Protein AF-A0A2L2WIU6-F1 (afdb_monomer)

Secondary structure (DSSP, 8-state):
-------S---SPP-----TT---EEEEEE-S-SS----HHHHHHHHT-SEEEE-HHHHHHHGGGS-TT-EEEE--SSHHHHHHHHTT--S-EEEEEES-TTSSSHHHHHHHHSTTS-EEEE----HHHHHHHHHT---TT-EEEE-TTS-THHHHHHHHTT-S-EEEE--SSS-HHHHHHHHHHTT--S-------STT--

Nearest PDB structures (foldseek):
  2bb3-assembly1_A-2  TM=7.091E-01  e=1.248E-06  Archaeoglobus fulgidus DSM 4304
  2bb3-assembly2_B-3  TM=6.802E-01  e=7.642E-07  Archaeoglobus fulgidus DSM 4304
  1v9a-assembly1_B  TM=6.528E-01  e=1.953E-03  Thermus thermophilus HB8
  5hw4-assembly1_B  TM=6.494E-01  e=6.260E-03  Escherichia coli K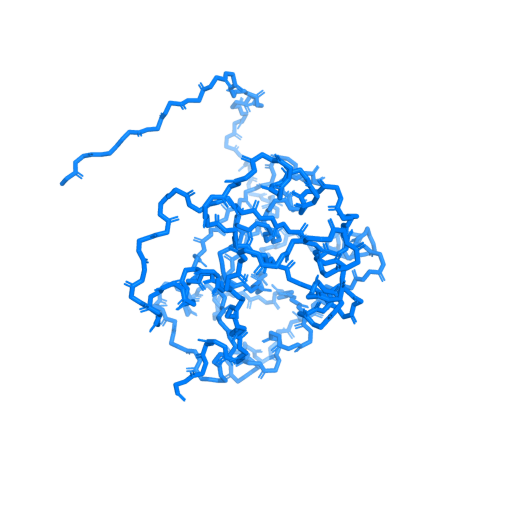-12
  1vhv-assembly1_A  TM=6.406E-01  e=2.822E-03  Archaeoglobus fulgidus

Mean predicted aligned error: 5.41 Å

Solvent-accessible surface area (backbone atoms only — not comparable to full-atom values): 12340 Å² total; per-residue (Å²): 137,90,84,87,86,88,79,83,87,84,78,78,77,92,72,73,90,76,66,94,69,74,42,33,40,40,37,37,26,35,60,71,30,70,78,70,87,70,59,70,70,57,51,48,56,45,63,75,41,45,38,34,31,24,39,72,72,48,46,70,45,45,53,93,64,53,44,95,80,51,43,80,44,67,60,51,87,64,58,65,61,46,53,59,57,51,69,79,51,55,60,52,36,40,32,45,34,65,11,22,28,76,67,92,24,60,52,55,53,46,46,72,76,44,71,83,53,53,72,47,81,42,70,27,74,30,70,63,58,47,46,29,60,77,67,72,48,91,58,92,83,44,46,75,30,67,36,59,97,45,69,64,64,57,54,54,48,42,59,75,68,61,55,91,42,72,42,74,43,58,40,98,76,53,28,72,68,51,49,53,49,52,33,52,78,72,68,54,76,89,67,90,88,83,88,80,73,70,75,45,48,134

pLDDT: mean 91.72, std 12.39, range [40.16, 98.62]

Radius of gyration: 19.17 Å; Cα contacts (8 Å, |Δi|>4): 268; chains: 1; bounding box: 44×38×50 Å

Structure (mmCIF, N/CA/C/O backbone):
data_AF-A0A2L2WIU6-F1
#
_entry.id   AF-A0A2L2WIU6-F1
#
loop_
_atom_site.group_PDB
_atom_site.id
_atom_site.type_symbol
_atom_site.label_atom_id
_atom_site.label_alt_id
_atom_site.label_comp_id
_atom_site.label_asym_id
_atom_site.label_entity_id
_atom_site.label_seq_id
_atom_site.pdbx_PDB_ins_code
_atom_site.Cartn_x
_atom_site.Cartn_y
_atom_site.Cartn_z
_atom_site.occupancy
_atom_site.B_iso_or_equiv
_atom_site.auth_seq_id
_atom_site.auth_comp_id
_atom_site.auth_asym_id
_atom_site.auth_atom_id
_atom_site.pdbx_PDB_model_num
ATOM 1 N N . MET A 1 1 ? 12.272 21.659 10.439 1.00 71.31 1 MET A N 1
ATOM 2 C CA . MET A 1 1 ? 12.209 21.732 8.965 1.00 71.31 1 MET A CA 1
ATOM 3 C C . MET A 1 1 ? 10.752 21.937 8.613 1.00 71.31 1 MET A C 1
ATOM 5 O O . MET A 1 1 ? 9.940 21.118 9.023 1.00 71.31 1 MET A O 1
ATOM 9 N N . GLU A 1 2 ? 10.416 23.053 7.980 1.00 88.00 2 GLU A N 1
ATOM 10 C CA . GLU A 1 2 ? 9.043 23.359 7.567 1.00 88.00 2 GLU A CA 1
ATOM 11 C C . GLU A 1 2 ? 8.807 22.796 6.165 1.00 88.00 2 GLU A C 1
ATOM 13 O O . GLU A 1 2 ? 9.709 22.817 5.331 1.00 88.00 2 GLU A O 1
ATOM 18 N N . GLN A 1 3 ? 7.621 22.244 5.930 1.00 89.88 3 GLN A N 1
ATOM 19 C CA . GLN A 1 3 ? 7.214 21.659 4.654 1.00 89.88 3 GLN A CA 1
ATOM 20 C C . GLN A 1 3 ? 5.803 22.149 4.331 1.00 89.88 3 GLN A C 1
ATOM 22 O O . GLN A 1 3 ? 4.992 22.336 5.239 1.00 89.88 3 GLN A O 1
ATOM 27 N N . SER A 1 4 ? 5.499 22.358 3.053 1.00 90.81 4 SER A N 1
ATOM 28 C CA . SER A 1 4 ? 4.188 22.820 2.593 1.00 90.81 4 SER A CA 1
ATOM 29 C C . SER A 1 4 ? 3.682 21.967 1.430 1.00 90.81 4 SER A C 1
ATOM 31 O O . SER A 1 4 ? 4.455 21.369 0.686 1.00 90.81 4 SER A O 1
ATOM 33 N N . MET A 1 5 ? 2.359 21.886 1.288 1.00 90.31 5 MET A N 1
ATOM 34 C CA . MET A 1 5 ? 1.685 21.200 0.187 1.00 90.31 5 MET A CA 1
ATOM 35 C C . MET A 1 5 ? 0.720 22.182 -0.476 1.00 90.31 5 MET A C 1
ATOM 37 O O . MET A 1 5 ? -0.071 22.827 0.209 1.00 90.31 5 MET A O 1
ATOM 41 N N . ILE A 1 6 ? 0.779 22.291 -1.804 1.00 90.94 6 ILE A N 1
ATOM 42 C CA . ILE A 1 6 ? -0.130 23.116 -2.608 1.00 90.94 6 ILE A CA 1
ATOM 43 C C . ILE A 1 6 ? -0.947 22.168 -3.486 1.00 90.94 6 ILE A C 1
ATOM 45 O O . ILE A 1 6 ? -0.388 21.305 -4.157 1.00 90.94 6 ILE A O 1
ATOM 49 N N . SER A 1 7 ? -2.270 22.320 -3.477 1.00 81.69 7 SER A N 1
ATOM 50 C CA . SER A 1 7 ? -3.186 21.536 -4.314 1.00 81.69 7 SER A CA 1
ATOM 51 C C . SER A 1 7 ? -4.074 22.471 -5.135 1.00 81.69 7 SER A C 1
ATOM 53 O O . SER A 1 7 ? -4.536 23.485 -4.611 1.00 81.69 7 SER A O 1
ATOM 55 N N . GLY A 1 8 ? -4.294 22.152 -6.414 1.00 73.62 8 GLY A N 1
ATOM 56 C CA . GLY A 1 8 ? -5.308 22.804 -7.248 1.00 73.62 8 GLY A CA 1
ATOM 57 C C . GLY A 1 8 ? -6.677 22.173 -6.983 1.00 73.62 8 GLY A C 1
ATOM 58 O O . GLY A 1 8 ? -6.778 20.954 -7.047 1.00 73.62 8 GLY A O 1
ATOM 59 N N . GLU A 1 9 ? -7.666 23.000 -6.621 1.00 61.66 9 GLU A N 1
ATOM 60 C CA . GLU A 1 9 ? -9.037 22.660 -6.181 1.00 61.66 9 GLU A CA 1
ATOM 61 C C . GLU A 1 9 ? -9.205 21.387 -5.318 1.00 61.66 9 GLU A C 1
ATOM 63 O O . GLU A 1 9 ? -9.334 20.266 -5.801 1.00 61.66 9 GLU A O 1
ATOM 68 N N . MET A 1 10 ? -9.365 21.582 -4.004 1.00 55.19 10 MET A N 1
ATOM 69 C CA . MET A 1 10 ? -9.970 20.598 -3.098 1.00 55.19 10 MET A CA 1
ATOM 70 C C . MET A 1 10 ? -11.182 21.223 -2.413 1.00 55.19 10 MET A C 1
ATOM 72 O O . MET A 1 10 ? -10.979 22.071 -1.548 1.00 55.19 10 MET A O 1
ATOM 76 N N . ARG A 1 11 ? -12.409 20.765 -2.706 1.00 49.19 11 ARG A N 1
ATOM 77 C CA . ARG A 1 11 ? -13.485 20.673 -1.697 1.00 49.19 11 ARG A CA 1
ATOM 78 C C . ARG A 1 11 ? -14.444 19.519 -2.015 1.00 49.19 11 ARG A C 1
ATOM 80 O O . ARG A 1 11 ? -15.180 19.590 -2.991 1.00 49.19 11 ARG A O 1
ATOM 87 N N . PRO A 1 12 ? -14.616 18.574 -1.084 1.00 45.06 12 PRO A N 1
ATOM 88 C CA . PRO A 1 12 ? -15.894 18.426 -0.431 1.00 45.06 12 PRO A CA 1
ATOM 89 C C . PRO A 1 12 ? -15.927 19.398 0.745 1.00 45.06 12 PRO A C 1
ATOM 91 O O . PRO A 1 12 ? -14.901 19.699 1.358 1.00 45.06 12 PRO A O 1
ATOM 94 N N . ALA A 1 13 ? -17.110 19.943 0.995 1.00 46.62 13 ALA A N 1
ATOM 95 C CA . ALA A 1 13 ? -17.354 20.911 2.044 1.00 46.62 13 ALA A CA 1
ATOM 96 C C . ALA A 1 13 ? -16.856 20.411 3.406 1.00 46.62 13 ALA A C 1
ATOM 98 O O . ALA A 1 13 ? -17.019 19.244 3.759 1.00 46.62 13 ALA A O 1
ATOM 99 N N . VAL A 1 14 ? -16.337 21.341 4.207 1.00 54.44 14 VAL A N 1
ATOM 100 C CA . VAL A 1 14 ? -16.465 21.213 5.657 1.00 54.44 14 VAL A CA 1
ATOM 101 C C . VAL A 1 14 ? -17.956 21.023 5.943 1.00 54.44 14 VAL A C 1
ATOM 103 O O . VAL A 1 14 ? -18.786 21.813 5.492 1.00 54.44 14 VAL A O 1
ATOM 106 N N . SER A 1 15 ? -18.308 19.972 6.666 1.00 51.50 15 SER A N 1
ATOM 107 C CA . SER A 1 15 ? -19.605 19.859 7.326 1.00 51.50 15 SER A CA 1
ATOM 108 C C . SER A 1 15 ? -19.388 19.335 8.741 1.00 51.50 15 SER A C 1
ATOM 110 O O . SER A 1 15 ? -18.326 18.775 9.022 1.00 51.50 15 SER A O 1
ATOM 112 N N . PRO A 1 16 ? -20.294 19.712 9.654 1.00 45.72 16 PRO A N 1
ATOM 113 C CA . PRO A 1 16 ? -19.975 20.030 11.036 1.00 45.72 16 PRO A CA 1
ATOM 114 C C . PRO A 1 16 ? -19.583 18.780 11.815 1.00 45.72 16 PRO A C 1
ATOM 116 O O . PRO A 1 16 ? -19.819 17.666 11.358 1.00 45.72 16 PRO A O 1
ATOM 119 N N . MET A 1 17 ? -18.994 18.986 12.997 1.00 51.44 17 MET A N 1
ATOM 120 C CA . MET A 1 17 ? -18.795 17.945 14.007 1.00 51.44 17 MET A CA 1
ATOM 121 C C . MET A 1 17 ? -19.996 16.992 14.019 1.00 51.44 17 MET A C 1
ATOM 123 O O . MET A 1 17 ? -21.088 17.373 14.444 1.00 51.44 17 MET A O 1
ATOM 127 N N . GLY A 1 18 ? -19.782 15.779 13.505 1.00 40.16 18 GLY A N 1
ATOM 128 C CA . GLY A 1 18 ? -20.752 14.702 13.573 1.00 40.16 18 GLY A CA 1
ATOM 129 C C . GLY A 1 18 ? -21.010 14.384 15.037 1.00 40.16 18 GLY A C 1
ATOM 130 O O . GLY A 1 18 ? -20.083 14.144 15.813 1.00 40.16 18 GLY A O 1
ATOM 131 N N . SER A 1 19 ? -22.282 14.443 15.411 1.00 40.28 19 SER A N 1
ATOM 132 C CA . SER A 1 19 ? -22.812 13.876 16.643 1.00 40.28 19 SER A CA 1
ATOM 133 C C . SER A 1 19 ? -22.341 12.432 16.826 1.00 40.28 19 SER A C 1
ATOM 135 O O . SER A 1 19 ? -22.141 11.716 15.848 1.00 40.28 19 SER A O 1
ATOM 137 N N . ALA A 1 20 ? -22.213 11.997 18.080 1.00 44.25 20 ALA A N 1
ATOM 138 C CA . ALA A 1 20 ? -21.882 10.624 18.448 1.00 44.25 20 ALA A CA 1
ATOM 139 C C . ALA A 1 20 ? -22.672 9.592 17.608 1.00 44.25 20 ALA A C 1
ATOM 141 O O . ALA A 1 20 ? -23.894 9.514 17.729 1.00 44.25 20 ALA A O 1
ATOM 142 N N . GLY A 1 21 ? -21.973 8.824 16.757 1.00 53.88 21 GLY A N 1
ATOM 143 C CA . GLY A 1 21 ? -22.563 7.716 15.992 1.00 53.88 21 GLY A CA 1
ATOM 144 C C . GLY A 1 21 ? -21.959 7.380 14.618 1.00 53.88 21 GLY A C 1
ATOM 145 O O . GLY A 1 21 ? -22.342 6.351 14.060 1.00 53.88 21 GLY A O 1
ATOM 146 N N . ASP A 1 22 ? -21.041 8.179 14.063 1.00 67.44 22 ASP A N 1
ATOM 147 C CA . ASP A 1 22 ? -20.508 7.927 12.713 1.00 67.44 22 ASP A CA 1
ATOM 148 C C . ASP A 1 22 ? -19.270 7.012 12.710 1.00 67.44 22 ASP A C 1
ATOM 150 O O . ASP A 1 22 ? -18.251 7.298 13.339 1.00 67.44 22 ASP A O 1
ATOM 154 N N . ARG A 1 23 ? -19.375 5.902 11.964 1.00 86.31 23 ARG A N 1
ATOM 155 C CA . ARG A 1 23 ? -18.318 4.911 11.688 1.00 86.31 23 ARG A CA 1
ATOM 156 C C . ARG A 1 23 ? -17.002 5.599 11.301 1.00 86.31 23 ARG A C 1
ATOM 158 O O . ARG A 1 23 ? -16.982 6.397 10.371 1.00 86.31 23 ARG A O 1
ATOM 165 N N . GLU A 1 24 ? -15.897 5.227 11.943 1.00 94.88 24 GLU A N 1
ATOM 166 C CA . GLU A 1 24 ? -14.531 5.673 11.612 1.00 94.88 24 GLU A CA 1
ATOM 167 C C . GLU A 1 24 ? -13.717 4.502 11.039 1.00 94.88 24 GLU A C 1
ATOM 169 O O . GLU A 1 24 ? -13.871 3.361 11.478 1.00 94.88 24 GLU A O 1
ATOM 174 N N . PHE A 1 25 ? -12.813 4.775 10.095 1.00 97.94 25 PHE A N 1
ATOM 175 C CA . PHE A 1 25 ? -11.805 3.809 9.650 1.00 97.94 25 PHE A CA 1
ATOM 176 C C . PHE A 1 25 ? -10.424 4.172 10.195 1.00 97.94 25 PHE A C 1
ATOM 178 O O . PHE A 1 25 ? -9.920 5.268 9.956 1.00 97.94 25 PHE A O 1
ATOM 185 N N . VAL A 1 26 ? -9.764 3.223 10.852 1.00 98.31 26 VAL A N 1
ATOM 186 C CA . VAL A 1 26 ? -8.343 3.323 11.203 1.00 98.31 26 VAL A CA 1
ATOM 187 C C . VAL A 1 26 ? -7.573 2.377 10.297 1.00 98.31 26 VAL A C 1
ATOM 189 O O . VAL A 1 26 ? -7.746 1.170 10.394 1.00 98.31 26 VAL A O 1
ATOM 192 N N . ILE A 1 27 ? -6.745 2.891 9.390 1.00 98.56 27 ILE A N 1
ATOM 193 C CA . ILE A 1 27 ? -6.059 2.068 8.387 1.00 98.56 27 ILE A CA 1
ATOM 194 C C . ILE A 1 27 ? -4.567 2.004 8.708 1.00 98.56 27 ILE A C 1
ATOM 196 O O . ILE A 1 27 ? -3.849 3.002 8.613 1.00 98.56 27 ILE A O 1
ATOM 200 N N . ILE A 1 28 ? -4.117 0.810 9.082 1.00 98.62 28 ILE A N 1
ATOM 201 C CA . ILE A 1 28 ? -2.758 0.501 9.510 1.00 98.62 28 ILE A CA 1
ATOM 202 C C . ILE A 1 28 ? -2.029 -0.209 8.371 1.00 98.62 28 ILE A C 1
ATOM 204 O O . ILE A 1 28 ? -2.423 -1.279 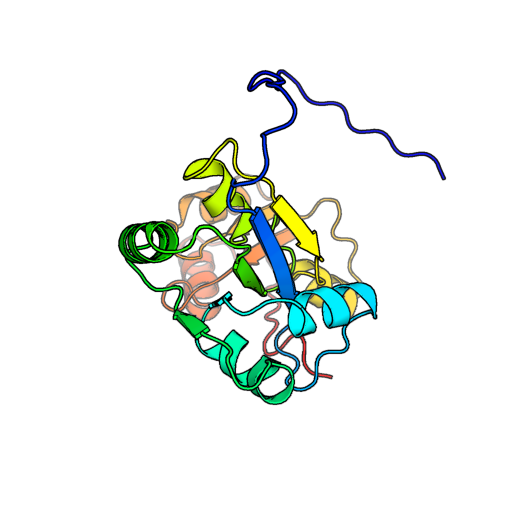7.907 1.00 98.62 28 ILE A O 1
ATOM 208 N N . GLY A 1 29 ? -0.949 0.408 7.920 1.00 97.69 29 GLY A N 1
ATOM 209 C CA . GLY A 1 29 ? 0.025 -0.156 7.011 1.00 97.69 29 GLY A CA 1
ATOM 210 C C . GLY A 1 29 ? 0.908 -1.194 7.698 1.00 97.69 29 GLY A C 1
ATOM 211 O O . GLY A 1 29 ? 1.343 -1.001 8.831 1.00 97.69 29 GLY A O 1
ATOM 212 N N . LEU A 1 30 ? 1.220 -2.279 6.995 1.00 94.88 30 LEU A N 1
ATOM 213 C CA . LEU A 1 30 ? 2.214 -3.272 7.403 1.00 94.88 30 LEU A CA 1
ATOM 214 C C . LEU A 1 30 ? 3.043 -3.758 6.213 1.00 94.88 30 LEU A C 1
ATOM 216 O O . LEU A 1 30 ? 2.607 -3.724 5.060 1.00 94.88 30 LEU A O 1
ATOM 220 N N . THR A 1 31 ? 4.241 -4.256 6.498 1.00 91.38 31 THR A N 1
ATOM 221 C CA . THR A 1 31 ? 5.063 -4.975 5.519 1.00 91.38 31 THR A CA 1
ATOM 222 C C . THR A 1 31 ? 4.697 -6.469 5.509 1.00 91.38 31 THR A C 1
ATOM 224 O O . THR A 1 31 ? 3.666 -6.875 6.040 1.00 91.38 31 THR A O 1
ATOM 227 N N . ASP A 1 32 ? 5.485 -7.325 4.862 1.00 87.44 32 ASP A N 1
ATOM 228 C CA . ASP A 1 32 ? 5.336 -8.786 4.964 1.00 87.44 32 ASP A CA 1
ATOM 229 C C . ASP A 1 32 ? 6.166 -9.425 6.086 1.00 87.44 32 ASP A C 1
ATOM 231 O O . ASP A 1 32 ? 6.279 -10.650 6.138 1.00 87.44 32 ASP A O 1
ATOM 235 N N . ASN A 1 33 ? 6.664 -8.603 7.016 1.00 89.94 33 ASN A N 1
ATOM 236 C CA . ASN A 1 33 ? 7.263 -9.066 8.258 1.00 89.94 33 ASN A CA 1
ATOM 237 C C . ASN A 1 33 ? 6.227 -9.839 9.091 1.00 89.94 33 ASN A C 1
ATOM 239 O O . ASN A 1 33 ? 5.161 -9.308 9.404 1.00 89.94 33 ASN A O 1
ATOM 243 N N . ARG A 1 34 ? 6.556 -11.075 9.482 1.00 88.62 34 ARG A N 1
ATOM 244 C CA . ARG A 1 34 ? 5.698 -11.917 10.336 1.00 88.62 34 ARG A CA 1
ATOM 245 C C . ARG A 1 34 ? 5.627 -11.460 11.794 1.00 88.62 34 ARG A C 1
ATOM 247 O O . ARG A 1 34 ? 4.695 -11.840 12.490 1.00 88.62 34 ARG A O 1
ATOM 254 N N . SER A 1 35 ? 6.576 -10.638 12.228 1.00 88.75 35 SER A N 1
ATOM 255 C CA . SER A 1 35 ? 6.639 -10.061 13.572 1.00 88.75 35 SER A CA 1
ATOM 256 C C . SER A 1 35 ? 6.788 -8.541 13.464 1.00 88.75 35 SER A C 1
ATOM 258 O O . SER A 1 35 ? 7.865 -8.005 13.742 1.00 88.75 35 SER A O 1
ATOM 260 N N . PRO A 1 36 ? 5.750 -7.827 12.991 1.00 90.62 36 PRO A N 1
ATOM 261 C CA . PRO A 1 36 ? 5.828 -6.387 12.822 1.00 90.62 36 PRO A CA 1
ATOM 262 C C . PRO A 1 36 ? 5.971 -5.704 14.182 1.00 90.62 36 PRO A C 1
ATOM 264 O O . PRO A 1 36 ? 5.316 -6.071 15.159 1.00 90.62 36 PRO A O 1
ATOM 267 N N . TRP A 1 37 ? 6.808 -4.673 14.232 1.00 91.50 37 TRP A N 1
ATOM 268 C CA . TRP A 1 37 ? 6.789 -3.732 15.341 1.00 91.50 37 TRP A CA 1
ATOM 269 C C . TRP A 1 37 ? 5.768 -2.637 15.042 1.00 91.50 37 TRP A C 1
ATOM 271 O O . TRP A 1 37 ? 5.793 -2.041 13.964 1.00 91.50 37 TRP A O 1
ATOM 281 N N . PHE A 1 38 ? 4.894 -2.365 16.007 1.00 94.88 38 PHE A N 1
ATOM 282 C CA . PHE A 1 38 ? 3.944 -1.263 15.948 1.00 94.88 38 PHE A CA 1
ATOM 283 C C . PHE A 1 38 ? 4.242 -0.262 17.065 1.00 94.88 38 PHE A C 1
ATOM 285 O O . PHE A 1 38 ? 4.528 -0.680 18.193 1.00 94.88 38 PHE A O 1
ATOM 292 N N . PRO A 1 39 ? 4.151 1.049 16.788 1.00 95.62 39 PRO A N 1
ATOM 293 C CA . PRO A 1 39 ? 4.302 2.055 17.824 1.00 95.62 39 PRO A CA 1
ATOM 294 C C . PRO A 1 39 ? 3.118 2.000 18.814 1.00 95.62 39 PRO A C 1
ATOM 296 O O . PRO A 1 39 ? 2.044 1.490 18.465 1.00 95.62 39 PRO A O 1
ATOM 299 N N . PRO A 1 40 ? 3.285 2.491 20.058 1.00 96.94 40 PRO A N 1
ATOM 300 C CA . PRO A 1 40 ? 2.294 2.330 21.126 1.00 96.94 40 PRO A CA 1
ATOM 301 C C . PRO A 1 40 ? 0.883 2.808 20.768 1.00 96.94 40 PRO A C 1
ATOM 303 O O . PRO A 1 40 ? -0.097 2.174 21.156 1.00 96.94 40 PRO A O 1
ATOM 306 N N . GLU A 1 41 ? 0.764 3.887 19.998 1.00 96.88 41 GLU A N 1
ATOM 307 C CA . GLU A 1 41 ? -0.511 4.415 19.525 1.00 96.88 41 GLU A CA 1
ATOM 308 C C . GLU A 1 41 ? -1.239 3.430 18.604 1.00 96.88 41 GLU A C 1
ATOM 310 O O . GLU A 1 41 ? -2.434 3.225 18.774 1.00 96.88 41 GLU A O 1
ATOM 315 N N . VAL A 1 42 ? -0.529 2.733 17.712 1.00 97.50 42 VAL A N 1
ATOM 316 C CA . VAL A 1 42 ? -1.118 1.698 16.847 1.00 97.50 42 VAL A CA 1
ATOM 317 C C . VAL A 1 42 ? -1.547 0.490 17.673 1.00 97.50 42 VAL A C 1
ATOM 319 O O . VAL A 1 42 ? -2.634 -0.044 17.475 1.00 97.50 42 VAL A O 1
ATOM 322 N N . VAL A 1 43 ? -0.730 0.081 18.647 1.00 97.38 43 VAL A N 1
ATOM 323 C CA . VAL A 1 43 ? -1.091 -1.006 19.571 1.00 97.38 43 VAL A CA 1
ATOM 324 C C . VAL A 1 43 ? -2.352 -0.651 20.368 1.00 97.38 43 VAL A C 1
ATOM 326 O O . VAL A 1 43 ? -3.192 -1.519 20.595 1.00 97.38 43 VAL A O 1
ATOM 329 N N . SER A 1 44 ? -2.511 0.613 20.768 1.00 96.81 44 SER A N 1
ATOM 330 C CA . SER A 1 44 ? -3.717 1.109 21.439 1.00 96.81 44 SER A CA 1
ATOM 331 C C . SER A 1 44 ? -4.951 1.021 20.537 1.00 96.81 44 SER A C 1
ATOM 333 O O . SER A 1 44 ? -5.994 0.533 20.975 1.00 96.81 44 SER A O 1
ATOM 335 N N . GLU A 1 45 ? -4.835 1.419 19.265 1.00 96.88 45 GLU A N 1
ATOM 336 C CA . GLU A 1 45 ? -5.922 1.287 18.282 1.00 96.88 45 GLU A CA 1
ATOM 337 C C . GLU A 1 45 ? -6.345 -0.176 18.096 1.00 96.88 45 GLU A C 1
ATOM 339 O O . GLU A 1 45 ? -7.538 -0.475 18.085 1.00 96.88 45 GLU A O 1
ATOM 344 N N . ILE A 1 46 ? -5.381 -1.101 18.023 1.00 97.44 46 ILE A N 1
ATOM 345 C CA . ILE A 1 46 ? -5.657 -2.540 17.906 1.00 97.44 46 ILE A CA 1
ATOM 346 C C . ILE A 1 46 ? -6.362 -3.060 19.163 1.00 97.44 46 ILE A C 1
ATOM 348 O O . ILE A 1 46 ? -7.384 -3.724 19.062 1.00 97.44 46 ILE A O 1
ATOM 352 N N . LYS A 1 47 ? -5.861 -2.743 20.361 1.00 96.56 47 LYS A N 1
ATOM 353 C CA . LYS A 1 47 ? -6.417 -3.272 21.619 1.00 96.56 47 LYS A CA 1
ATOM 354 C C . LYS A 1 47 ? -7.787 -2.706 21.992 1.00 96.56 47 LYS A C 1
ATOM 356 O O . LYS A 1 47 ? -8.510 -3.349 22.743 1.00 96.56 47 LYS A O 1
ATOM 361 N N . SER A 1 48 ? -8.115 -1.502 21.528 1.00 95.31 48 SER A N 1
ATOM 362 C CA . SER A 1 48 ? -9.381 -0.816 21.832 1.00 95.31 48 SER A CA 1
ATOM 363 C C . SER A 1 48 ? -10.475 -1.042 20.786 1.00 95.31 48 SER A C 1
ATOM 365 O O . SER A 1 48 ? -11.577 -0.516 20.939 1.00 95.31 48 SER A O 1
ATOM 367 N N . SER A 1 49 ? -10.185 -1.809 19.734 1.00 96.88 49 SER A N 1
ATOM 368 C CA . SER A 1 49 ? -11.116 -2.073 18.639 1.00 96.88 49 SER A CA 1
ATOM 369 C C . SER A 1 49 ? -11.573 -3.524 18.636 1.00 96.88 49 SER A C 1
ATOM 371 O O . SER A 1 49 ? -10.839 -4.423 19.031 1.00 96.88 49 SER A O 1
ATOM 373 N N . ARG A 1 50 ? -12.789 -3.745 18.142 1.00 97.31 50 ARG A N 1
ATOM 374 C CA . ARG A 1 50 ? -13.407 -5.071 18.044 1.00 97.31 50 ARG A CA 1
ATOM 375 C C . ARG A 1 50 ? -13.547 -5.543 16.600 1.00 97.31 50 ARG A C 1
ATOM 377 O O . ARG A 1 50 ? -13.473 -6.735 16.338 1.00 97.31 50 ARG A O 1
ATOM 384 N N . VAL A 1 51 ? -13.722 -4.617 15.656 1.00 98.25 51 VAL A N 1
ATOM 385 C CA . VAL A 1 51 ? -13.957 -4.926 14.240 1.00 98.25 51 VAL A CA 1
ATOM 386 C C . VAL A 1 51 ? -12.704 -4.627 13.432 1.00 98.25 51 VAL A C 1
ATOM 388 O O . VAL A 1 51 ? -12.239 -3.486 13.363 1.00 98.25 51 VAL A O 1
ATOM 391 N N . PHE A 1 52 ? -12.182 -5.660 12.784 1.00 98.56 52 PHE A N 1
ATOM 392 C CA . PHE A 1 52 ? -10.972 -5.614 11.985 1.00 98.56 52 PHE A CA 1
ATOM 393 C C . PHE A 1 52 ? -11.256 -6.007 10.543 1.00 98.56 52 PHE A C 1
ATOM 395 O O . PHE A 1 52 ? -12.212 -6.716 10.236 1.00 98.56 52 PHE A O 1
ATOM 402 N N . SER A 1 53 ? -10.401 -5.565 9.631 1.00 98.56 53 SER A N 1
ATOM 403 C CA . SER A 1 53 ? -10.467 -5.983 8.241 1.00 98.56 53 SER A CA 1
ATOM 404 C C . SER A 1 53 ? -9.094 -6.025 7.595 1.00 98.56 53 SER A C 1
ATOM 406 O O . SER A 1 53 ? -8.180 -5.293 7.963 1.00 98.56 53 SER A O 1
ATOM 408 N N . GLY A 1 54 ? -8.935 -6.875 6.593 1.00 98.06 54 GLY A N 1
ATOM 409 C CA . GLY A 1 54 ? -7.701 -7.001 5.838 1.00 98.06 54 GLY A CA 1
ATOM 410 C C . GLY A 1 54 ? -7.754 -8.207 4.912 1.00 98.06 54 GLY A C 1
ATOM 411 O O . GLY A 1 54 ? -8.728 -8.954 4.885 1.00 98.06 54 GLY A O 1
ATOM 412 N N . GLY A 1 55 ? -6.691 -8.420 4.141 1.00 95.75 55 GLY A N 1
ATOM 413 C CA . GLY A 1 55 ? -6.520 -9.690 3.439 1.00 95.75 55 GLY A CA 1
ATOM 414 C C . GLY A 1 55 ? -6.084 -10.798 4.402 1.00 95.75 55 GLY A C 1
ATOM 415 O O . GLY A 1 55 ? -5.491 -10.516 5.443 1.00 95.75 55 GLY A O 1
ATOM 416 N N . ARG A 1 56 ? -6.273 -12.062 4.005 1.00 93.88 56 ARG A N 1
ATOM 417 C CA . ARG A 1 56 ? -5.864 -13.252 4.780 1.00 93.88 56 ARG A CA 1
ATOM 418 C C . ARG A 1 56 ? -4.436 -13.169 5.334 1.00 93.88 56 ARG A C 1
ATOM 420 O O . ARG A 1 56 ? -4.220 -13.405 6.514 1.00 93.88 56 ARG A O 1
ATOM 427 N N . ARG A 1 57 ? -3.475 -12.755 4.500 1.00 92.31 57 ARG A N 1
ATOM 428 C CA . ARG A 1 57 ? -2.067 -12.589 4.907 1.00 92.31 57 ARG A CA 1
ATOM 429 C C . ARG A 1 57 ? -1.897 -11.560 6.029 1.00 92.31 57 ARG A C 1
ATOM 431 O O . ARG A 1 57 ? -1.034 -11.724 6.879 1.00 92.31 57 ARG A O 1
ATOM 438 N N . HIS A 1 58 ? -2.684 -10.483 6.022 1.00 96.00 58 HIS A N 1
ATOM 439 C CA . HIS A 1 58 ? -2.627 -9.496 7.098 1.00 96.00 58 HIS A CA 1
ATOM 440 C C . HIS A 1 58 ? -3.149 -10.105 8.395 1.00 96.00 58 HIS A C 1
ATOM 442 O O . HIS A 1 58 ? -2.486 -9.958 9.414 1.00 96.00 58 HIS A O 1
ATOM 448 N N . HIS A 1 59 ? -4.268 -10.838 8.333 1.00 96.62 59 HIS A N 1
ATOM 449 C CA . HIS A 1 59 ? -4.823 -11.537 9.492 1.00 96.62 59 HIS A CA 1
ATOM 450 C C . HIS A 1 59 ? -3.779 -12.457 10.128 1.00 96.62 59 HIS A C 1
ATOM 452 O O . HIS A 1 59 ? -3.519 -12.351 11.318 1.00 96.62 59 HIS A O 1
ATOM 458 N N . GLU A 1 60 ? -3.116 -13.291 9.324 1.00 95.44 60 GLU A N 1
ATOM 459 C CA . GLU A 1 60 ? -2.068 -14.208 9.792 1.00 95.44 60 GLU A CA 1
ATOM 460 C C . GLU A 1 60 ? -0.929 -13.485 10.529 1.00 95.44 60 GLU A C 1
ATOM 462 O O . GLU A 1 60 ? -0.427 -13.995 11.527 1.00 95.44 60 GLU A O 1
ATOM 467 N N . ILE A 1 61 ? -0.539 -12.293 10.067 1.00 95.38 61 ILE A N 1
ATOM 468 C CA . ILE A 1 61 ? 0.533 -11.494 10.679 1.00 95.38 61 ILE A CA 1
ATOM 469 C C . ILE A 1 61 ? 0.106 -10.909 12.030 1.00 95.38 61 ILE A C 1
ATOM 471 O O . ILE A 1 61 ? 0.904 -10.873 12.964 1.00 95.38 61 ILE A O 1
ATOM 475 N N . VAL A 1 62 ? -1.133 -10.425 12.142 1.00 96.62 62 VAL A N 1
ATOM 476 C CA . VAL A 1 62 ? -1.586 -9.689 13.334 1.00 96.62 62 VAL A CA 1
ATOM 477 C C . VAL A 1 62 ? -2.413 -10.525 14.305 1.00 96.62 62 VAL A C 1
ATOM 479 O O . VAL A 1 62 ? -2.730 -10.029 15.380 1.00 96.62 62 VAL A O 1
ATOM 482 N N . ALA A 1 63 ? -2.745 -11.776 13.972 1.00 95.75 63 ALA A N 1
ATOM 483 C CA . ALA A 1 63 ? -3.664 -12.623 14.739 1.00 95.75 63 ALA A CA 1
ATOM 484 C C . ALA A 1 63 ? -3.326 -12.687 16.236 1.00 95.75 63 ALA A C 1
ATOM 486 O O . ALA A 1 63 ? -4.214 -12.576 17.074 1.00 95.75 63 ALA A O 1
ATOM 487 N N . ALA A 1 64 ? -2.040 -12.792 16.583 1.00 94.56 64 ALA A N 1
ATOM 488 C CA . ALA A 1 64 ? -1.586 -12.860 17.974 1.00 94.56 64 ALA A CA 1
ATOM 489 C C . ALA A 1 64 ? -1.737 -11.538 18.760 1.00 94.56 64 ALA A C 1
ATOM 491 O O . ALA A 1 64 ? -1.545 -11.520 19.973 1.00 94.56 64 ALA A O 1
ATOM 492 N N . MET A 1 65 ? -2.034 -10.428 18.078 1.00 95.19 65 MET A N 1
ATOM 493 C CA . MET A 1 65 ? -2.195 -9.093 18.664 1.00 95.19 65 MET A CA 1
ATOM 494 C C . MET A 1 65 ? -3.663 -8.681 18.812 1.00 95.19 65 MET A C 1
ATOM 496 O O . MET A 1 65 ? -3.938 -7.681 19.477 1.00 95.19 65 MET A O 1
ATOM 500 N N . LEU A 1 66 ? -4.586 -9.405 18.172 1.00 97.12 66 LEU A N 1
ATOM 501 C CA . LEU A 1 66 ? -6.008 -9.079 18.183 1.00 97.12 66 LEU A CA 1
ATOM 502 C C . LEU A 1 66 ? -6.641 -9.415 19.549 1.00 97.12 66 LEU A C 1
ATOM 504 O O . LEU A 1 66 ? -6.252 -10.404 20.178 1.00 97.12 66 LEU A O 1
ATOM 508 N N . PRO A 1 67 ? -7.622 -8.621 20.017 1.00 96.94 67 PRO A N 1
ATOM 509 C CA . PRO A 1 67 ? -8.445 -8.974 21.172 1.00 96.94 67 PRO A CA 1
ATOM 510 C C . PRO A 1 67 ? -9.182 -10.308 20.995 1.00 96.94 67 PRO A C 1
ATOM 512 O O . PRO A 1 67 ? -9.419 -10.766 19.880 1.00 96.94 67 PRO A O 1
ATOM 515 N N . GLN A 1 68 ? -9.578 -10.930 22.107 1.00 94.75 68 GLN A N 1
ATOM 516 C CA . GLN A 1 68 ? -10.245 -12.237 22.087 1.00 94.75 68 GLN A CA 1
ATOM 517 C C . GLN A 1 68 ? -11.617 -12.208 21.387 1.00 94.75 68 GLN A C 1
ATOM 519 O O . GLN A 1 68 ? -12.028 -13.210 20.808 1.00 94.75 68 GLN A O 1
ATOM 524 N N . ASP A 1 69 ? -12.319 -11.078 21.441 1.00 95.25 69 ASP A N 1
ATOM 525 C CA . ASP A 1 69 ? -13.628 -10.834 20.826 1.00 95.25 69 ASP A CA 1
ATOM 526 C C . ASP A 1 69 ? -13.532 -10.147 19.450 1.00 95.25 69 ASP A C 1
ATOM 528 O O . ASP A 1 69 ? -14.520 -9.602 18.955 1.00 95.25 69 ASP A O 1
ATOM 532 N N . ALA A 1 70 ? -12.347 -10.171 18.829 1.00 97.69 70 ALA A N 1
ATOM 533 C CA . ALA A 1 70 ? -12.114 -9.577 17.522 1.00 97.69 70 ALA A CA 1
ATOM 534 C C . ALA A 1 70 ? -12.944 -10.252 16.417 1.00 97.69 70 ALA A C 1
ATOM 536 O O . ALA A 1 70 ? -12.884 -11.465 16.208 1.00 97.69 70 ALA A O 1
ATOM 537 N N . GLU A 1 71 ? -13.656 -9.441 15.640 1.00 97.94 71 GLU A N 1
ATOM 538 C CA . GLU A 1 71 ? -14.289 -9.835 14.386 1.00 97.94 71 GLU A CA 1
ATOM 539 C C . GLU A 1 71 ? -13.399 -9.450 13.204 1.00 97.94 71 GLU A C 1
ATOM 541 O O . GLU A 1 71 ? -12.860 -8.344 13.156 1.00 97.94 71 GLU A O 1
ATOM 546 N N . TRP A 1 72 ? -13.268 -10.343 12.221 1.00 98.38 72 TRP A N 1
ATOM 547 C CA . TRP A 1 72 ? -12.456 -10.107 11.029 1.00 98.38 72 TRP A CA 1
ATOM 548 C C . TRP A 1 72 ? -13.302 -10.104 9.758 1.00 98.38 72 TRP A C 1
ATOM 550 O O . TRP A 1 72 ? -14.008 -11.066 9.460 1.00 98.38 72 TRP A O 1
ATOM 560 N N . ILE A 1 73 ? -13.173 -9.040 8.971 1.00 98.12 73 ILE A N 1
ATOM 561 C CA . ILE A 1 73 ? -13.831 -8.878 7.676 1.00 98.12 73 ILE A CA 1
ATOM 562 C C . ILE A 1 73 ? -12.783 -9.043 6.574 1.00 98.12 73 ILE A C 1
ATOM 564 O O . ILE A 1 73 ? -11.898 -8.199 6.408 1.00 98.12 73 ILE A O 1
ATOM 568 N N . ASP A 1 74 ? -12.886 -10.114 5.791 1.00 97.62 74 ASP A N 1
ATOM 569 C CA . ASP A 1 74 ? -11.954 -10.366 4.693 1.00 97.62 74 ASP A CA 1
ATOM 570 C C . ASP A 1 74 ? -12.145 -9.380 3.533 1.00 97.62 74 ASP A C 1
ATOM 572 O O . ASP A 1 74 ? -13.214 -9.282 2.924 1.00 97.62 74 ASP A O 1
ATOM 576 N N . ILE A 1 75 ? -11.061 -8.703 3.152 1.00 95.75 75 ILE A N 1
ATOM 577 C CA . ILE A 1 75 ? -11.027 -7.892 1.933 1.00 95.75 75 ILE A CA 1
ATOM 578 C C . ILE A 1 75 ? -10.862 -8.826 0.736 1.00 95.75 75 ILE A C 1
ATOM 580 O O . ILE A 1 75 ? -9.773 -9.338 0.462 1.00 95.75 75 ILE A O 1
ATOM 584 N N . THR A 1 76 ? -11.955 -9.023 0.007 1.00 91.31 76 THR A N 1
ATOM 585 C CA . THR A 1 76 ? -12.030 -9.881 -1.179 1.00 91.31 76 THR A CA 1
ATOM 586 C C . THR A 1 76 ? -12.586 -9.121 -2.383 1.00 91.31 76 THR A C 1
ATOM 588 O O . THR A 1 76 ? -13.026 -7.974 -2.286 1.00 91.31 76 THR A O 1
ATOM 591 N N . VAL A 1 77 ? -12.512 -9.751 -3.556 1.00 87.00 77 VAL A N 1
ATOM 592 C CA . VAL A 1 77 ? -13.161 -9.272 -4.781 1.00 87.00 77 VAL A CA 1
ATOM 593 C C . VAL A 1 77 ? -14.488 -10.032 -4.929 1.00 87.00 77 VAL A C 1
ATOM 595 O O . VAL A 1 77 ? -14.465 -11.256 -4.800 1.00 87.00 77 VAL A O 1
ATOM 598 N N . PRO A 1 78 ? -15.622 -9.365 -5.224 1.00 91.81 78 PRO A N 1
ATOM 599 C CA . PRO A 1 78 ? -15.773 -7.937 -5.507 1.00 91.81 78 PRO A CA 1
ATOM 600 C C . PRO A 1 78 ? -15.777 -7.069 -4.245 1.00 91.81 78 PRO A C 1
ATOM 602 O O . PRO A 1 78 ? -16.376 -7.412 -3.230 1.00 91.81 78 PRO A O 1
ATOM 605 N N . ILE A 1 79 ? -15.163 -5.888 -4.345 1.00 92.38 79 ILE A N 1
ATOM 606 C CA . ILE A 1 79 ? -14.987 -5.000 -3.191 1.00 92.38 79 ILE A CA 1
ATOM 607 C C . ILE A 1 79 ? -16.311 -4.493 -2.605 1.00 92.38 79 ILE A C 1
ATOM 609 O O . ILE A 1 79 ? -16.395 -4.235 -1.410 1.00 92.38 79 ILE A O 1
ATOM 613 N N . ASP A 1 80 ? -17.362 -4.396 -3.417 1.00 93.88 80 ASP A N 1
ATOM 614 C CA . ASP A 1 80 ? -18.672 -3.905 -2.979 1.00 93.88 80 ASP A CA 1
ATOM 615 C C . ASP A 1 80 ? -19.322 -4.797 -1.925 1.00 93.88 80 ASP A C 1
ATOM 617 O O . ASP A 1 80 ? -19.965 -4.288 -1.011 1.00 93.88 80 ASP A O 1
ATOM 621 N N . ALA A 1 81 ? -19.075 -6.109 -1.983 1.00 94.94 81 ALA A N 1
ATOM 622 C CA . ALA A 1 81 ? -19.546 -7.031 -0.957 1.00 94.94 81 ALA A CA 1
ATOM 623 C C . ALA A 1 81 ? -18.924 -6.709 0.413 1.00 94.94 81 ALA A C 1
ATOM 625 O O . ALA A 1 81 ? -19.619 -6.716 1.425 1.00 94.94 81 ALA A O 1
ATOM 626 N N . VAL A 1 82 ? -17.637 -6.345 0.439 1.00 96.44 82 VAL A N 1
ATOM 627 C CA . VAL A 1 82 ? -16.925 -5.953 1.666 1.00 96.44 82 VAL A CA 1
ATOM 628 C C . VAL A 1 82 ? -17.542 -4.686 2.266 1.00 96.44 82 VAL A C 1
ATOM 630 O O . VAL A 1 82 ? -17.783 -4.621 3.469 1.00 96.44 82 VAL A O 1
ATOM 633 N N . PHE A 1 83 ? -17.856 -3.690 1.430 1.00 95.69 83 PHE A N 1
ATOM 634 C CA . PHE A 1 83 ? -18.502 -2.459 1.894 1.00 95.69 83 PHE A CA 1
ATOM 635 C C . PHE A 1 83 ? -19.933 -2.697 2.389 1.00 95.69 83 PHE A C 1
ATOM 637 O O . PHE A 1 83 ? -20.313 -2.090 3.386 1.00 95.69 83 PHE A O 1
ATOM 644 N N . GLY A 1 84 ? -20.682 -3.620 1.777 1.00 95.38 84 GLY A N 1
ATOM 645 C CA . GLY A 1 84 ? -21.985 -4.053 2.291 1.00 95.38 84 GLY A CA 1
ATOM 646 C C . GLY A 1 84 ? -21.887 -4.699 3.677 1.00 95.38 84 GLY A C 1
ATOM 647 O O . GLY A 1 84 ? -22.721 -4.440 4.536 1.00 95.38 84 GLY A O 1
ATOM 648 N N . VAL A 1 85 ? -20.828 -5.469 3.955 1.00 96.19 85 VAL A N 1
ATOM 649 C CA . VAL A 1 85 ? -20.579 -5.993 5.311 1.00 96.19 85 VAL A CA 1
ATOM 650 C C . VAL A 1 85 ? -20.255 -4.861 6.287 1.00 96.19 85 VAL A C 1
ATOM 652 O O . VAL A 1 85 ? -20.788 -4.854 7.397 1.00 96.19 85 VAL A O 1
ATOM 655 N N . TYR A 1 86 ? -19.445 -3.875 5.879 1.00 96.25 86 TYR A N 1
ATOM 656 C CA . TYR A 1 86 ? -19.147 -2.713 6.722 1.00 96.25 86 TYR A CA 1
ATOM 657 C C . TYR A 1 86 ? -20.412 -1.972 7.163 1.00 96.25 86 TYR A C 1
ATOM 659 O O . TYR A 1 86 ? -20.412 -1.422 8.260 1.00 96.25 86 TYR A O 1
ATOM 667 N N . GLU A 1 87 ? -21.494 -1.974 6.371 1.00 93.69 87 GLU A N 1
ATOM 668 C CA . GLU A 1 87 ? -22.762 -1.309 6.709 1.00 93.69 87 GLU A CA 1
ATOM 669 C C . GLU A 1 87 ? -23.383 -1.772 8.033 1.00 93.69 87 GLU A C 1
ATOM 671 O O . GLU A 1 87 ? -24.016 -0.958 8.711 1.00 93.69 87 GLU A O 1
ATOM 676 N N . ASN A 1 88 ? -23.111 -3.012 8.448 1.00 94.25 88 ASN A N 1
ATOM 677 C CA . ASN A 1 88 ? -23.621 -3.597 9.689 1.00 94.25 88 ASN A CA 1
ATOM 678 C C . ASN A 1 88 ? -22.955 -3.038 10.956 1.00 94.25 88 ASN A C 1
ATOM 680 O O . ASN A 1 88 ? -23.472 -3.227 12.054 1.00 94.25 88 ASN A O 1
ATOM 684 N N . TYR A 1 89 ? -21.836 -2.323 10.821 1.00 93.50 89 TYR A N 1
ATOM 685 C CA . TYR A 1 89 ? -21.049 -1.837 11.952 1.00 93.50 89 TYR A CA 1
ATOM 686 C C . TYR A 1 89 ? -21.171 -0.325 12.084 1.00 93.50 89 TYR A C 1
ATOM 688 O O . TYR A 1 89 ? -20.912 0.414 11.137 1.00 93.50 89 TYR A O 1
ATOM 696 N N . ARG A 1 90 ? -21.571 0.176 13.251 1.00 89.50 90 ARG A N 1
ATOM 697 C CA . ARG A 1 90 ? -21.567 1.626 13.543 1.00 89.50 90 ARG A CA 1
ATOM 698 C C . ARG A 1 90 ? -20.310 2.069 14.285 1.00 89.50 90 ARG A C 1
ATOM 700 O O . ARG A 1 90 ? -19.992 3.251 14.295 1.00 89.50 90 ARG A O 1
ATOM 707 N N . GLU A 1 91 ? -19.598 1.115 14.873 1.00 91.31 91 GLU A N 1
ATOM 708 C CA . GLU A 1 91 ? -18.322 1.334 15.542 1.00 91.31 91 GLU A CA 1
ATOM 709 C C . GLU A 1 91 ? -17.162 1.517 14.548 1.00 91.31 91 GLU A C 1
ATOM 711 O O . GLU A 1 91 ? -17.319 1.404 13.329 1.00 91.31 91 GLU A O 1
ATOM 716 N N . ARG A 1 92 ? -15.984 1.825 15.091 1.00 95.12 92 ARG A N 1
ATOM 717 C CA . ARG A 1 92 ? -14.729 1.944 14.347 1.00 95.12 92 ARG A CA 1
ATOM 718 C C . ARG A 1 92 ? -14.322 0.607 13.722 1.00 95.12 92 ARG A C 1
ATOM 720 O O . ARG A 1 92 ? -14.400 -0.429 14.375 1.00 95.12 92 ARG A O 1
ATOM 727 N N . ILE A 1 93 ? -13.792 0.659 12.501 1.00 97.94 93 ILE A N 1
ATOM 728 C CA . ILE A 1 93 ? -13.203 -0.493 11.807 1.00 97.94 93 ILE A CA 1
ATOM 729 C C . ILE A 1 93 ? -11.698 -0.269 11.635 1.00 97.94 93 ILE A C 1
ATOM 731 O O . ILE A 1 93 ? -11.271 0.698 10.995 1.00 97.94 93 ILE A O 1
ATOM 735 N N . VAL A 1 94 ? -10.888 -1.182 12.175 1.00 98.50 94 VAL A N 1
ATOM 736 C CA . VAL A 1 94 ? -9.431 -1.184 11.990 1.00 98.50 94 VAL A CA 1
ATOM 737 C C . VAL A 1 94 ? -9.072 -2.016 10.763 1.00 98.50 94 VAL A C 1
ATOM 739 O O . VAL A 1 94 ? -9.280 -3.224 10.729 1.00 98.50 94 VAL A O 1
ATOM 742 N N . VAL A 1 95 ? -8.511 -1.385 9.738 1.00 98.56 95 VAL A N 1
ATOM 743 C CA . VAL A 1 95 ? -8.141 -2.042 8.485 1.00 98.56 95 VAL A CA 1
ATOM 744 C C . VAL A 1 95 ? -6.631 -2.192 8.381 1.00 98.56 95 VAL A C 1
ATOM 746 O O . VAL A 1 95 ? -5.898 -1.210 8.397 1.00 98.56 95 VAL A O 1
ATOM 749 N N . PHE A 1 96 ? -6.164 -3.411 8.163 1.00 98.31 96 PHE A N 1
ATOM 750 C CA . PHE A 1 96 ? -4.776 -3.715 7.860 1.00 98.31 96 PHE A CA 1
ATOM 751 C C . PHE A 1 96 ? -4.542 -3.745 6.344 1.00 98.31 96 PHE A C 1
ATOM 753 O O . PHE A 1 96 ? -5.191 -4.499 5.607 1.00 98.31 96 PHE A O 1
ATOM 760 N N . ALA A 1 97 ? -3.590 -2.939 5.872 1.00 96.56 97 ALA A N 1
ATOM 761 C CA . ALA A 1 97 ? -3.217 -2.790 4.467 1.00 96.56 97 ALA A CA 1
ATOM 762 C C . ALA A 1 97 ? -1.702 -2.971 4.260 1.00 96.56 97 ALA A C 1
ATOM 764 O O . ALA A 1 97 ? -0.906 -2.769 5.168 1.00 96.56 97 ALA A O 1
ATOM 765 N N . SER A 1 98 ? -1.287 -3.346 3.048 1.00 93.56 98 SER A N 1
ATOM 766 C CA . SER A 1 98 ? 0.139 -3.474 2.720 1.00 93.56 98 SER A CA 1
ATOM 767 C C . SER A 1 98 ? 0.776 -2.102 2.465 1.00 93.56 98 SER A C 1
ATOM 769 O O . SER A 1 98 ? 0.259 -1.338 1.652 1.00 93.56 98 SER A O 1
ATOM 771 N N . GLY A 1 99 ? 1.920 -1.824 3.095 1.00 95.31 99 GLY A N 1
ATOM 772 C CA . GLY A 1 99 ? 2.705 -0.603 2.895 1.00 95.31 99 GLY A CA 1
ATOM 773 C C . GLY A 1 99 ? 1.985 0.663 3.361 1.00 95.31 99 GLY A C 1
ATOM 774 O O . GLY A 1 99 ? 1.406 0.696 4.442 1.00 95.31 99 GLY A O 1
ATOM 775 N N . ASP A 1 100 ? 2.023 1.712 2.545 1.00 96.94 100 ASP A N 1
ATOM 776 C CA . ASP A 1 100 ? 1.327 2.970 2.816 1.00 96.94 100 ASP A CA 1
ATOM 777 C C . ASP A 1 100 ? -0.139 2.886 2.328 1.00 96.94 100 ASP A C 1
ATOM 779 O O . ASP A 1 100 ? -0.377 2.696 1.129 1.00 96.94 100 ASP A O 1
ATOM 783 N N . PRO A 1 101 ? -1.144 3.070 3.211 1.00 97.44 101 PRO A N 1
ATOM 784 C CA . PRO A 1 101 ? -2.558 3.053 2.841 1.00 97.44 101 PRO A CA 1
ATOM 785 C C . PRO A 1 10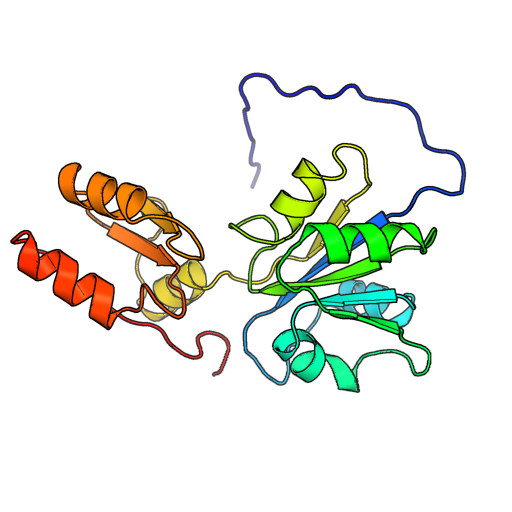1 ? -2.969 4.011 1.709 1.00 97.44 101 PRO A C 1
ATOM 787 O O . PRO A 1 101 ? -3.970 3.743 1.035 1.00 97.44 101 PRO A O 1
ATOM 790 N N . LEU A 1 102 ? -2.238 5.111 1.493 1.00 96.75 102 LEU A N 1
ATOM 791 C CA . LEU A 1 102 ? -2.479 6.087 0.422 1.00 96.75 102 LEU A CA 1
ATOM 792 C C . LEU A 1 102 ? -1.700 5.7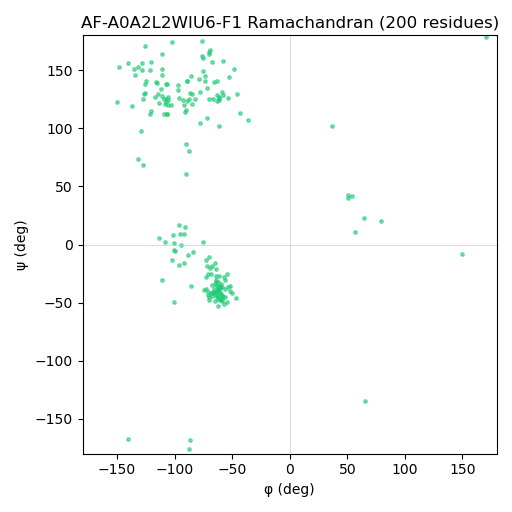78 -0.861 1.00 96.75 102 LEU A C 1
ATOM 794 O O . LEU A 1 102 ? -2.064 6.272 -1.930 1.00 96.75 102 LEU A O 1
ATOM 798 N N . PHE A 1 103 ? -0.688 4.914 -0.811 1.00 96.62 103 PHE A N 1
ATOM 799 C CA . PHE A 1 103 ? 0.110 4.541 -1.975 1.00 96.62 103 PHE A CA 1
ATOM 800 C C . PHE A 1 103 ? -0.495 3.330 -2.688 1.00 96.62 103 PHE A C 1
ATOM 802 O O . PHE A 1 103 ? -0.174 2.184 -2.391 1.00 96.62 103 PHE A O 1
ATOM 809 N N . PHE A 1 104 ? -1.442 3.577 -3.601 1.00 94.50 104 PHE A N 1
ATOM 810 C CA . PHE A 1 104 ? -2.255 2.529 -4.250 1.00 94.50 104 PHE A CA 1
ATOM 811 C C . PHE A 1 104 ? -3.029 1.627 -3.260 1.00 94.50 104 PHE A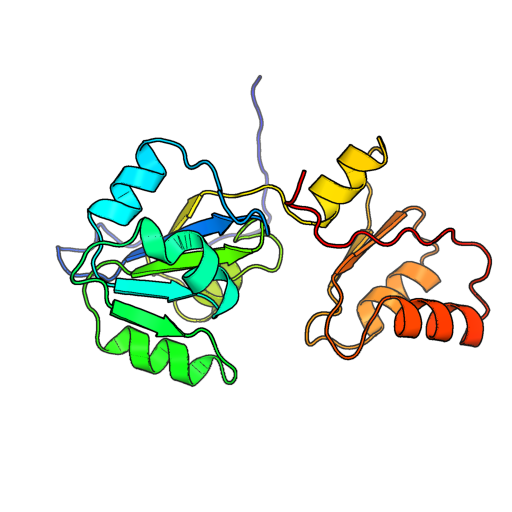 C 1
ATOM 813 O O . PHE A 1 104 ? -3.622 0.631 -3.669 1.00 94.50 104 PHE A O 1
ATOM 820 N N . GLY A 1 105 ? -3.065 2.002 -1.978 1.00 94.19 105 GLY A N 1
ATOM 821 C CA . GLY A 1 105 ? -3.631 1.215 -0.891 1.00 94.19 105 GLY A CA 1
ATOM 822 C C . GLY A 1 105 ? -5.128 1.426 -0.656 1.00 94.19 105 GLY A C 1
ATOM 823 O O . GLY A 1 105 ? -5.830 2.142 -1.381 1.00 94.19 105 GLY A O 1
ATOM 824 N N . PHE A 1 106 ? -5.621 0.771 0.398 1.00 95.62 106 PHE A N 1
ATOM 825 C CA . PHE A 1 106 ? -7.048 0.662 0.698 1.00 95.62 106 PHE A CA 1
ATOM 826 C C . PHE A 1 106 ? -7.702 1.985 1.120 1.00 95.62 106 PHE A C 1
ATOM 828 O O . PHE A 1 106 ? -8.891 2.174 0.862 1.00 95.62 106 PHE A O 1
ATOM 835 N N . ALA A 1 107 ? -6.947 2.940 1.678 1.00 96.88 107 ALA A N 1
ATOM 836 C CA . ALA A 1 107 ? -7.498 4.240 2.071 1.00 96.88 107 ALA A CA 1
ATOM 837 C C . ALA A 1 107 ? -8.076 5.000 0.870 1.00 96.88 107 ALA A C 1
ATOM 839 O O . ALA A 1 107 ? -9.132 5.621 0.975 1.00 96.88 107 ALA A O 1
ATOM 840 N N . ASN A 1 108 ? -7.452 4.877 -0.306 1.00 95.12 108 ASN A N 1
ATOM 841 C CA . ASN A 1 108 ? -7.990 5.453 -1.539 1.00 95.12 108 ASN A CA 1
ATOM 842 C C . ASN A 1 108 ? -9.342 4.838 -1.920 1.00 95.12 108 ASN A C 1
ATOM 844 O O . ASN A 1 108 ? -10.206 5.525 -2.458 1.00 95.12 108 ASN A O 1
ATOM 848 N N . THR A 1 109 ? -9.531 3.544 -1.661 1.00 94.75 109 THR A N 1
ATOM 849 C CA . THR A 1 109 ? -10.800 2.852 -1.912 1.00 94.75 109 THR A CA 1
ATOM 850 C C . THR A 1 109 ? -11.879 3.316 -0.942 1.00 94.75 109 THR A C 1
ATOM 852 O O . THR A 1 109 ? -12.972 3.651 -1.398 1.00 94.75 109 THR A O 1
ATOM 855 N N . VAL A 1 110 ? -11.561 3.431 0.352 1.00 96.06 110 VAL A N 1
ATOM 856 C CA . VAL A 1 110 ? -12.482 3.981 1.361 1.00 96.06 110 VAL A CA 1
ATOM 857 C C . VAL A 1 110 ? -12.894 5.405 0.992 1.00 96.06 110 VAL A C 1
ATOM 859 O O . VAL A 1 110 ? -14.084 5.668 0.892 1.00 96.06 110 VAL A O 1
ATOM 862 N N . ARG A 1 111 ? -11.948 6.291 0.652 1.00 95.19 111 ARG A N 1
ATOM 863 C CA . ARG A 1 111 ? -12.253 7.673 0.230 1.00 95.19 111 ARG A CA 1
ATOM 864 C C . ARG A 1 111 ? -13.142 7.761 -1.013 1.00 95.19 111 ARG A C 1
ATOM 866 O O . ARG A 1 111 ? -13.928 8.691 -1.123 1.00 95.19 111 ARG A O 1
ATOM 873 N N . ARG A 1 112 ? -13.020 6.828 -1.966 1.00 93.81 112 ARG A N 1
ATOM 874 C CA . ARG A 1 112 ? -13.888 6.804 -3.159 1.00 93.81 112 ARG A CA 1
ATOM 875 C C . ARG A 1 112 ? -15.301 6.314 -2.850 1.00 93.81 112 ARG A C 1
ATOM 877 O O . ARG A 1 112 ? -16.246 6.811 -3.448 1.00 93.81 112 ARG A O 1
ATOM 884 N N . LYS A 1 113 ? -15.439 5.312 -1.978 1.0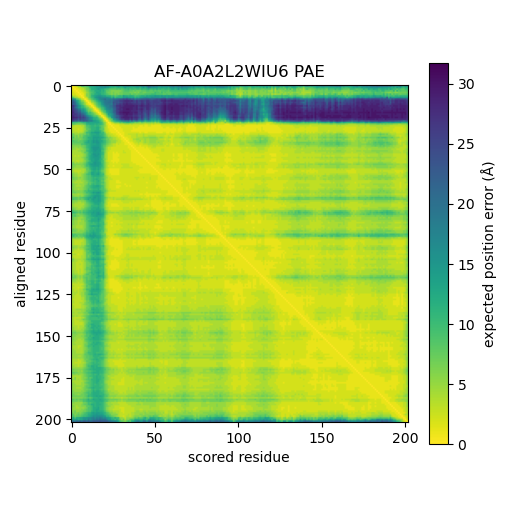0 93.50 113 LYS A N 1
ATOM 885 C CA . LYS A 1 113 ? -16.727 4.672 -1.661 1.00 93.50 113 LYS A CA 1
ATOM 886 C C . LYS A 1 113 ? -17.502 5.415 -0.572 1.00 93.50 113 LYS A C 1
ATOM 888 O O . LYS A 1 113 ? -18.720 5.486 -0.641 1.00 93.50 113 LYS A O 1
ATOM 893 N N . LEU A 1 114 ? -16.793 5.975 0.404 1.00 92.81 114 LEU A N 1
ATOM 894 C CA . LEU A 1 114 ? -17.321 6.667 1.577 1.00 92.81 114 LEU A CA 1
ATOM 895 C C . LEU A 1 114 ? -16.590 8.018 1.740 1.00 92.81 114 LEU A C 1
ATOM 897 O O . LEU A 1 114 ? -15.727 8.159 2.603 1.00 92.81 114 LEU A O 1
ATOM 901 N N . PRO A 1 115 ? -16.883 9.024 0.898 1.00 88.44 115 PRO A N 1
ATOM 902 C CA . PRO A 1 115 ? -16.074 10.244 0.787 1.00 88.44 115 PRO A CA 1
ATOM 903 C C . PRO A 1 115 ? -16.022 11.121 2.043 1.00 88.44 115 PRO A C 1
ATOM 905 O O . PRO A 1 115 ? -15.090 11.910 2.185 1.00 88.44 115 PRO A O 1
ATOM 908 N N . PHE A 1 116 ? -16.991 10.982 2.948 1.00 88.75 116 PHE A N 1
ATOM 909 C CA . PHE A 1 116 ? -17.096 11.786 4.170 1.00 88.75 116 PHE A CA 1
ATOM 910 C C . PHE A 1 116 ? -16.765 11.005 5.443 1.00 88.75 116 PHE A C 1
ATOM 912 O O . PHE A 1 116 ? -16.878 11.553 6.536 1.00 88.75 116 PHE A O 1
ATOM 919 N N . VAL A 1 117 ? -16.377 9.731 5.324 1.00 91.44 117 VAL A N 1
ATOM 920 C CA . VAL A 1 117 ? -16.069 8.924 6.505 1.00 91.44 117 VAL A CA 1
ATOM 921 C C . VAL A 1 117 ? -14.747 9.388 7.126 1.00 91.44 117 VAL A C 1
ATOM 923 O O . VAL A 1 117 ? -13.776 9.592 6.389 1.00 91.44 117 VAL A O 1
ATOM 926 N N . PRO A 1 118 ? -14.666 9.555 8.457 1.00 95.31 118 PRO A N 1
ATOM 927 C CA . PRO A 1 118 ? -13.400 9.819 9.125 1.00 95.31 118 PRO A CA 1
ATOM 928 C C . PRO A 1 118 ? -12.402 8.683 8.871 1.00 95.31 118 PRO A C 1
ATOM 930 O O . PRO A 1 118 ? -12.734 7.503 9.019 1.00 95.31 118 PRO A O 1
ATOM 933 N N . ILE A 1 119 ? -11.176 9.043 8.480 1.00 96.44 119 ILE A N 1
ATOM 934 C CA . ILE A 1 119 ? -10.079 8.097 8.258 1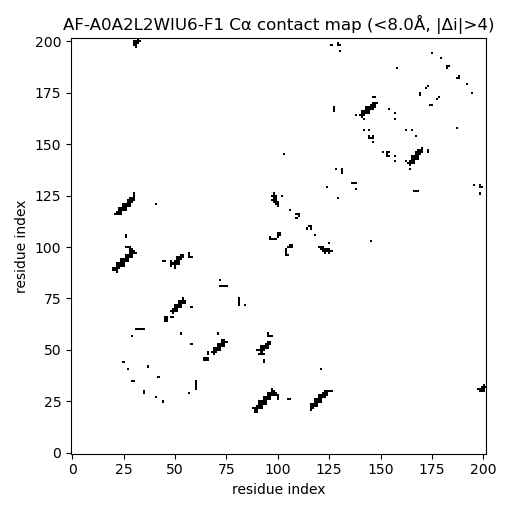.00 96.44 119 ILE A CA 1
ATOM 935 C C . ILE A 1 119 ? -8.857 8.550 9.053 1.00 96.44 119 ILE A C 1
ATOM 937 O O . ILE A 1 119 ? -8.355 9.658 8.858 1.00 96.44 119 ILE A O 1
ATOM 941 N N . ARG A 1 120 ? -8.332 7.653 9.885 1.00 97.56 120 ARG A N 1
ATOM 942 C CA . ARG A 1 120 ? -7.030 7.770 10.547 1.00 97.56 120 ARG A CA 1
ATOM 943 C C . ARG A 1 120 ? -6.051 6.798 9.902 1.00 97.56 120 ARG A C 1
ATOM 945 O O . ARG A 1 120 ? -6.422 5.669 9.596 1.00 97.56 120 ARG A O 1
ATOM 952 N N . LEU A 1 121 ? -4.812 7.227 9.678 1.00 98.00 121 LEU A N 1
ATOM 953 C CA . LEU A 1 121 ? -3.818 6.454 8.933 1.00 98.00 121 LEU A CA 1
ATOM 954 C C . LEU A 1 121 ? -2.544 6.243 9.742 1.00 98.00 121 LEU A C 1
ATOM 956 O O . LEU A 1 121 ? -2.049 7.175 10.370 1.00 98.00 121 LEU A O 1
ATOM 960 N N . TYR A 1 122 ? -1.982 5.044 9.625 1.00 97.94 122 TYR A N 1
ATOM 961 C CA . TYR A 1 122 ? -0.658 4.698 10.133 1.00 97.94 122 TYR A CA 1
ATOM 962 C C . TYR A 1 122 ? 0.134 4.040 9.002 1.00 97.94 122 TYR A C 1
ATOM 964 O O . TYR A 1 122 ? -0.098 2.868 8.721 1.00 97.94 122 TYR A O 1
ATOM 972 N N . PRO A 1 123 ? 0.998 4.767 8.278 1.00 97.12 123 PRO A N 1
ATOM 973 C CA . PRO A 1 123 ? 1.691 4.208 7.125 1.00 97.12 123 PRO A CA 1
ATOM 974 C C . PRO A 1 123 ? 2.830 3.270 7.541 1.00 97.12 123 PRO A C 1
ATOM 976 O O . PRO A 1 123 ? 3.504 3.492 8.544 1.00 97.12 123 PRO A O 1
ATOM 979 N N . ALA A 1 124 ? 3.091 2.263 6.709 1.00 95.44 124 ALA A N 1
ATOM 980 C CA . ALA A 1 124 ? 4.356 1.538 6.687 1.00 95.44 124 ALA A CA 1
ATOM 981 C C . ALA A 1 124 ? 5.106 1.853 5.387 1.00 95.44 124 ALA A C 1
ATOM 983 O O . ALA A 1 124 ? 4.519 2.346 4.421 1.00 95.44 124 ALA A O 1
ATOM 984 N N . PHE A 1 125 ? 6.402 1.546 5.343 1.00 94.12 125 PHE A N 1
ATOM 985 C CA . PHE A 1 125 ? 7.190 1.740 4.129 1.00 94.12 125 PHE A CA 1
ATOM 986 C C . PHE A 1 125 ? 6.627 0.886 2.989 1.00 94.12 125 PHE A C 1
ATOM 988 O O . PHE A 1 125 ? 6.400 -0.315 3.154 1.00 94.12 125 PHE A O 1
ATOM 995 N N . ASN A 1 126 ? 6.338 1.515 1.847 1.00 94.56 126 ASN A N 1
ATOM 996 C CA . ASN A 1 126 ? 5.787 0.794 0.705 1.00 94.56 126 ASN A CA 1
ATOM 997 C C . ASN A 1 126 ? 6.874 -0.029 -0.007 1.00 94.56 126 ASN A C 1
ATOM 999 O O . ASN A 1 126 ? 8.068 0.213 0.155 1.00 94.56 126 ASN A O 1
ATOM 1003 N N . SER A 1 127 ? 6.465 -1.004 -0.821 1.00 94.88 127 SER A N 1
ATOM 1004 C CA . SER A 1 127 ? 7.397 -1.945 -1.454 1.00 94.88 127 SER A CA 1
ATOM 1005 C C . SER A 1 127 ? 8.452 -1.271 -2.338 1.00 94.88 127 SER A C 1
ATOM 1007 O O . SER A 1 127 ? 9.602 -1.704 -2.340 1.00 94.88 127 SER A O 1
ATOM 1009 N N . LEU A 1 128 ? 8.097 -0.203 -3.059 1.00 96.56 128 LEU A N 1
ATOM 1010 C CA . LEU A 1 128 ? 9.038 0.517 -3.920 1.00 96.56 128 LEU A CA 1
ATOM 1011 C C . LEU A 1 128 ? 10.032 1.343 -3.102 1.00 96.56 128 LEU A C 1
ATOM 1013 O O . LEU A 1 128 ? 11.216 1.352 -3.430 1.00 96.56 128 LEU A O 1
ATOM 1017 N N . GLN A 1 129 ? 9.586 1.956 -2.002 1.00 96.06 129 GLN A N 1
ATOM 1018 C CA . GLN A 1 129 ? 10.473 2.610 -1.037 1.00 96.06 129 GLN A CA 1
ATOM 1019 C C . GLN A 1 129 ? 11.467 1.617 -0.432 1.00 96.06 129 GLN A C 1
ATOM 1021 O O . GLN A 1 129 ? 12.670 1.874 -0.417 1.00 96.06 129 GLN A O 1
ATOM 1026 N N . THR A 1 130 ? 10.983 0.458 0.022 1.00 95.38 130 THR A N 1
ATOM 1027 C CA . THR A 1 130 ? 11.831 -0.580 0.613 1.00 95.38 130 THR A CA 1
ATOM 1028 C C . THR A 1 130 ? 12.850 -1.120 -0.386 1.00 95.38 130 THR A C 1
ATOM 1030 O O . THR A 1 130 ? 14.028 -1.238 -0.048 1.00 95.38 130 THR A O 1
ATOM 1033 N N . LEU A 1 131 ? 12.431 -1.409 -1.623 1.00 96.12 131 LEU A N 1
ATOM 1034 C CA . LEU A 1 131 ? 13.338 -1.859 -2.678 1.00 96.12 131 LEU A CA 1
ATOM 1035 C C . LEU A 1 131 ? 14.388 -0.790 -3.002 1.00 96.12 131 LEU A C 1
ATOM 1037 O O . LEU A 1 131 ? 15.575 -1.102 -3.045 1.00 96.12 131 LEU A O 1
ATOM 1041 N N . ALA A 1 132 ? 13.976 0.469 -3.166 1.00 96.44 132 ALA A N 1
ATOM 1042 C CA . ALA A 1 132 ? 14.894 1.565 -3.454 1.00 96.44 132 ALA A CA 1
ATOM 1043 C C . ALA A 1 132 ? 15.936 1.763 -2.345 1.00 96.44 132 ALA A C 1
ATOM 1045 O O . ALA A 1 132 ? 17.115 1.941 -2.637 1.00 96.44 132 ALA A O 1
ATOM 1046 N N . HIS A 1 133 ? 15.527 1.662 -1.076 1.00 95.38 133 HIS A N 1
ATOM 1047 C CA . HIS A 1 133 ? 16.441 1.738 0.064 1.00 95.38 133 HIS A CA 1
ATOM 1048 C C . HIS A 1 133 ? 17.441 0.579 0.096 1.00 95.38 133 HIS A C 1
ATOM 1050 O O . HIS A 1 133 ? 18.619 0.810 0.356 1.00 95.38 133 HIS A O 1
ATOM 1056 N N . ARG A 1 134 ? 17.007 -0.652 -0.207 1.00 94.31 134 ARG A N 1
ATOM 1057 C CA . ARG A 1 134 ? 17.912 -1.813 -0.303 1.00 94.31 134 ARG A CA 1
ATOM 1058 C C . ARG A 1 134 ? 18.910 -1.684 -1.448 1.00 94.31 134 ARG A C 1
ATOM 1060 O O . ARG A 1 134 ? 20.046 -2.120 -1.314 1.00 94.31 134 ARG A O 1
ATOM 1067 N N . MET A 1 135 ? 18.488 -1.065 -2.545 1.00 95.06 135 MET A N 1
ATOM 1068 C CA . MET A 1 135 ? 19.334 -0.792 -3.707 1.00 95.06 135 MET A CA 1
ATOM 1069 C C . MET A 1 135 ? 20.161 0.491 -3.562 1.00 95.06 135 MET A C 1
ATOM 1071 O O . MET A 1 135 ? 21.000 0.765 -4.414 1.00 95.06 135 MET A O 1
ATOM 1075 N N . VAL A 1 136 ? 19.935 1.277 -2.503 1.00 96.06 136 VAL A N 1
ATOM 1076 C CA . VAL A 1 136 ? 20.586 2.573 -2.257 1.00 96.06 136 VAL A CA 1
ATOM 1077 C C . VAL A 1 136 ? 20.418 3.530 -3.451 1.00 96.06 136 VAL A C 1
ATOM 1079 O O . VAL A 1 136 ? 21.346 4.228 -3.851 1.00 96.06 136 VAL A O 1
ATOM 1082 N N . ILE A 1 137 ? 19.216 3.563 -4.037 1.00 95.38 137 ILE A N 1
ATOM 1083 C CA . ILE A 1 137 ? 18.901 4.442 -5.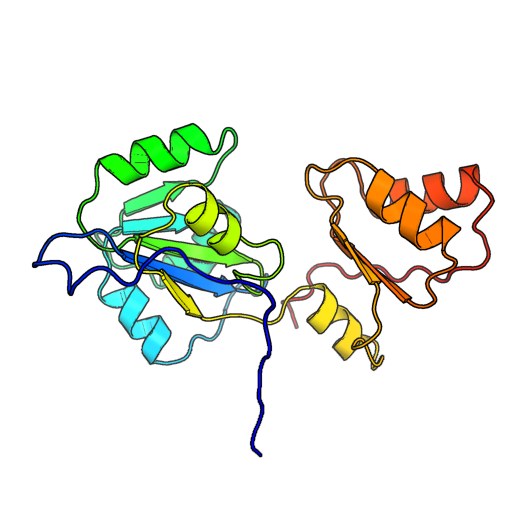173 1.00 95.38 137 ILE A CA 1
ATOM 1084 C C . ILE A 1 137 ? 18.001 5.615 -4.754 1.00 95.38 137 ILE A C 1
ATOM 1086 O O . ILE A 1 137 ? 17.038 5.423 -4.003 1.00 95.38 137 ILE A O 1
ATOM 1090 N N . PRO A 1 138 ? 18.258 6.839 -5.253 1.00 96.31 138 PRO A N 1
ATOM 1091 C CA . PRO A 1 138 ? 17.320 7.943 -5.101 1.00 96.31 138 PRO A CA 1
ATOM 1092 C C . PRO A 1 138 ? 16.046 7.642 -5.901 1.00 96.31 138 PRO A C 1
ATOM 1094 O O . PRO A 1 138 ? 16.107 7.376 -7.097 1.00 96.31 138 PRO A O 1
ATOM 1097 N N . TYR A 1 139 ? 14.883 7.688 -5.245 1.00 96.12 139 TYR A N 1
ATOM 1098 C CA . TYR A 1 139 ? 13.603 7.306 -5.861 1.00 96.12 139 TYR A CA 1
ATOM 1099 C C . TYR A 1 139 ? 12.614 8.468 -6.042 1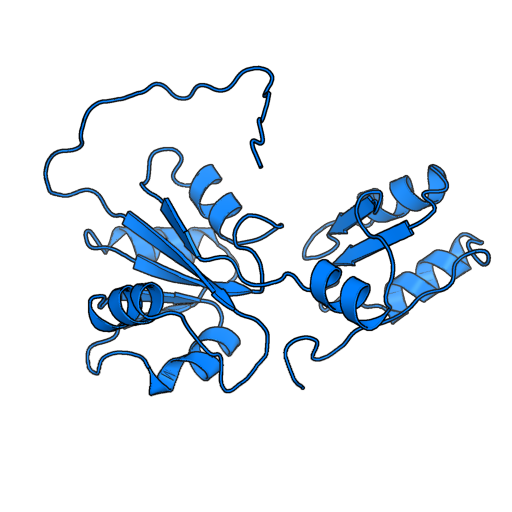.00 96.12 139 TYR A C 1
ATOM 1101 O O . TYR A 1 139 ? 11.482 8.239 -6.456 1.00 96.12 139 TYR A O 1
ATOM 1109 N N . HIS A 1 140 ? 13.015 9.707 -5.742 1.00 95.38 140 HIS A N 1
ATOM 1110 C CA . HIS A 1 140 ? 12.129 10.879 -5.802 1.00 95.38 140 HIS A CA 1
ATOM 1111 C C . HIS A 1 140 ? 11.589 11.163 -7.215 1.00 95.38 140 HIS A C 1
ATOM 1113 O O . HIS A 1 140 ? 10.437 11.565 -7.341 1.00 95.38 140 HIS A O 1
ATOM 1119 N N . ASP A 1 141 ? 12.374 10.863 -8.256 1.00 94.44 141 ASP A N 1
ATOM 1120 C CA . ASP A 1 141 ? 11.974 10.995 -9.667 1.00 94.44 141 ASP A CA 1
ATOM 1121 C C . ASP A 1 141 ? 11.435 9.685 -10.275 1.00 94.44 141 ASP A C 1
ATOM 1123 O O . ASP A 1 141 ? 11.231 9.576 -11.486 1.00 94.44 141 ASP A O 1
ATOM 1127 N N . MET A 1 142 ? 11.203 8.652 -9.457 1.00 97.69 142 MET A N 1
ATOM 1128 C CA . MET A 1 142 ? 10.701 7.363 -9.932 1.00 97.69 142 MET A CA 1
ATOM 1129 C C . MET A 1 142 ? 9.301 7.510 -10.533 1.00 97.69 142 MET A C 1
ATOM 1131 O O . MET A 1 142 ? 8.342 7.882 -9.851 1.00 97.69 142 MET A O 1
ATOM 1135 N N . ARG A 1 143 ? 9.137 7.095 -11.793 1.00 98.25 143 ARG A N 1
ATOM 1136 C CA . ARG A 1 143 ? 7.809 6.915 -12.375 1.00 98.25 143 ARG A CA 1
ATOM 1137 C C . ARG A 1 143 ? 7.162 5.682 -11.757 1.00 98.25 143 ARG A C 1
ATOM 1139 O O . ARG A 1 143 ? 7.537 4.553 -12.060 1.00 98.25 143 ARG A O 1
ATOM 1146 N N . VAL A 1 144 ? 6.158 5.891 -10.915 1.00 98.06 144 VAL A N 1
ATOM 1147 C CA . VAL A 1 144 ? 5.408 4.785 -10.316 1.00 98.06 144 VAL A CA 1
ATOM 1148 C C . VAL A 1 144 ? 4.298 4.310 -11.251 1.00 98.06 144 VAL A C 1
ATOM 1150 O O . VAL A 1 144 ? 3.462 5.093 -11.704 1.00 98.06 144 VAL A O 1
ATOM 1153 N N . VAL A 1 145 ? 4.255 3.002 -11.487 1.00 97.94 145 VAL A N 1
ATOM 1154 C CA . VAL A 1 145 ? 3.234 2.307 -12.268 1.00 97.94 145 VAL A CA 1
ATOM 1155 C C . VAL A 1 145 ? 2.664 1.169 -11.428 1.00 97.94 145 VAL A C 1
ATOM 1157 O O . VAL A 1 145 ? 3.395 0.333 -10.911 1.00 97.94 145 VAL A O 1
ATOM 1160 N N . SER A 1 146 ? 1.339 1.095 -11.321 1.00 96.81 146 SER A N 1
ATOM 1161 C CA . SER A 1 146 ? 0.672 -0.073 -10.742 1.00 96.81 146 SER A CA 1
ATOM 1162 C C . SER A 1 146 ? 0.028 -0.899 -11.843 1.00 96.81 146 SER A C 1
ATOM 1164 O O . SER A 1 146 ? -0.789 -0.383 -12.606 1.00 96.81 146 SER A O 1
ATOM 1166 N N . LEU A 1 147 ? 0.391 -2.178 -11.898 1.00 97.31 147 LEU A N 1
ATOM 1167 C CA . LEU A 1 147 ? -0.235 -3.196 -12.736 1.00 97.31 147 LEU A CA 1
ATOM 1168 C C . LEU A 1 147 ? -1.224 -4.062 -11.952 1.00 97.31 147 LEU A C 1
ATOM 1170 O O . LEU A 1 147 ? -1.944 -4.845 -12.557 1.00 97.31 147 LEU A O 1
ATOM 1174 N N . THR A 1 148 ? -1.317 -3.888 -10.631 1.00 91.69 148 THR A N 1
ATOM 1175 C CA . THR A 1 148 ? -2.203 -4.665 -9.761 1.00 91.69 148 THR A CA 1
ATOM 1176 C C . THR A 1 148 ? -3.674 -4.481 -10.135 1.00 91.69 148 THR A C 1
ATOM 1178 O O . THR A 1 148 ? -4.284 -3.458 -9.816 1.00 91.69 148 THR A O 1
ATOM 1181 N N . GLY A 1 149 ? -4.242 -5.471 -10.831 1.00 89.50 149 GLY A N 1
ATOM 1182 C CA . GLY A 1 149 ? -5.605 -5.420 -11.366 1.00 89.50 149 GLY A CA 1
ATOM 1183 C C . GLY A 1 149 ? -5.810 -4.344 -12.440 1.00 89.50 149 GLY A C 1
ATOM 1184 O O . GLY A 1 149 ? -6.930 -3.870 -12.622 1.00 89.50 149 GLY A O 1
ATOM 1185 N N . ARG A 1 150 ? -4.739 -3.901 -13.115 1.00 93.62 150 ARG A N 1
ATOM 1186 C CA . ARG A 1 150 ? -4.750 -2.783 -14.078 1.00 93.62 150 ARG A CA 1
ATOM 1187 C C . ARG A 1 150 ? -4.118 -3.181 -15.415 1.00 93.62 150 ARG A C 1
ATOM 1189 O O . ARG A 1 150 ? -3.222 -4.016 -15.436 1.00 93.62 150 ARG A O 1
ATOM 1196 N N . PRO A 1 151 ? -4.536 -2.586 -16.546 1.00 96.19 151 PRO A N 1
ATOM 1197 C CA . PRO A 1 151 ? -3.958 -2.888 -17.855 1.00 96.19 151 PRO A CA 1
ATOM 1198 C C . PRO A 1 151 ? -2.516 -2.369 -18.002 1.00 96.19 151 PRO A C 1
ATOM 1200 O O . PRO A 1 151 ? -2.052 -1.529 -17.234 1.00 96.19 151 PRO A O 1
ATOM 1203 N N . TRP A 1 152 ? -1.833 -2.826 -19.056 1.00 98.00 152 TRP A N 1
ATOM 1204 C CA . TRP A 1 152 ? -0.434 -2.496 -19.362 1.00 98.00 152 TRP A CA 1
ATOM 1205 C C . TRP A 1 152 ? -0.163 -1.022 -19.692 1.00 98.00 152 TRP A C 1
ATOM 1207 O O . TRP A 1 152 ? 0.983 -0.590 -19.615 1.00 98.00 152 TRP A O 1
ATOM 1217 N N . HIS A 1 153 ? -1.196 -0.231 -19.997 1.00 97.50 153 HIS A N 1
ATOM 1218 C CA . HIS A 1 153 ? -1.061 1.133 -20.522 1.00 97.50 153 HIS A CA 1
ATOM 1219 C C . HIS A 1 153 ? -0.152 2.053 -19.695 1.00 97.50 153 HIS A C 1
ATOM 1221 O O . HIS A 1 153 ? 0.539 2.895 -20.260 1.00 97.50 153 HIS A O 1
ATOM 1227 N N . GLY A 1 154 ? -0.150 1.911 -18.365 1.00 97.50 154 GLY A N 1
ATOM 1228 C CA . GLY A 1 154 ? 0.723 2.705 -17.498 1.00 97.50 154 GLY A CA 1
ATOM 1229 C C . GLY A 1 154 ? 2.206 2.376 -17.684 1.00 97.50 154 GLY A C 1
ATOM 1230 O O . GLY A 1 154 ? 3.027 3.290 -17.723 1.00 97.50 154 GLY A O 1
ATOM 1231 N N . LEU A 1 155 ? 2.533 1.088 -17.837 1.00 98.31 155 LEU A N 1
ATOM 1232 C CA . LEU A 1 155 ? 3.896 0.636 -18.111 1.00 98.31 155 LEU A CA 1
ATOM 1233 C C . LEU A 1 155 ? 4.307 1.035 -19.526 1.00 98.31 155 LEU A C 1
ATOM 1235 O O . LEU A 1 155 ? 5.363 1.633 -19.699 1.00 98.31 155 LEU A O 1
ATOM 1239 N N . ASP A 1 156 ? 3.445 0.768 -20.509 1.00 98.00 156 ASP A N 1
ATOM 1240 C CA . ASP A 1 156 ? 3.710 1.089 -21.912 1.00 98.00 156 ASP A CA 1
ATOM 1241 C C . ASP A 1 156 ? 4.016 2.584 -22.077 1.00 98.00 156 ASP A C 1
ATOM 1243 O O . ASP A 1 156 ? 5.007 2.953 -22.696 1.00 98.00 156 ASP A O 1
ATOM 1247 N N . ARG A 1 157 ? 3.224 3.460 -21.442 1.00 98.44 157 ARG A N 1
ATOM 1248 C CA . ARG A 1 157 ? 3.479 4.906 -21.445 1.00 98.44 157 ARG A CA 1
ATOM 1249 C C . ARG A 1 157 ? 4.835 5.256 -20.836 1.00 98.44 157 ARG A C 1
ATOM 1251 O O . ARG A 1 157 ? 5.557 6.054 -21.416 1.00 98.44 157 ARG A O 1
ATOM 1258 N N . ALA A 1 158 ? 5.177 4.685 -19.681 1.00 98.38 158 ALA A N 1
ATOM 1259 C CA . ALA A 1 158 ? 6.446 4.976 -19.015 1.00 98.38 158 ALA A CA 1
ATOM 1260 C C . ALA A 1 158 ? 7.661 4.559 -19.866 1.00 98.38 158 ALA A C 1
ATOM 1262 O O . ALA A 1 158 ? 8.662 5.273 -19.885 1.00 98.38 158 ALA A O 1
ATOM 1263 N N . LEU A 1 159 ? 7.547 3.445 -20.596 1.00 98.25 159 LEU A N 1
ATOM 1264 C CA . LEU A 1 159 ? 8.567 2.969 -21.532 1.00 98.25 159 LEU A CA 1
ATOM 1265 C C . LEU A 1 159 ? 8.654 3.849 -22.790 1.00 98.25 159 LEU A C 1
ATOM 1267 O O . LEU A 1 159 ? 9.751 4.213 -23.199 1.00 98.25 159 LEU A O 1
ATOM 1271 N N . ILE A 1 160 ? 7.518 4.242 -23.379 1.00 98.00 160 ILE A N 1
ATOM 1272 C CA . ILE A 1 160 ? 7.461 5.146 -24.547 1.00 98.00 160 ILE A CA 1
ATOM 1273 C C . ILE A 1 160 ? 8.043 6.526 -24.217 1.00 98.00 160 ILE A C 1
ATOM 1275 O O . ILE A 1 160 ? 8.734 7.120 -25.038 1.00 98.00 160 ILE A O 1
ATOM 1279 N N . GLU A 1 161 ? 7.782 7.033 -23.013 1.00 97.94 161 GLU A N 1
ATOM 1280 C CA . GLU A 1 161 ? 8.340 8.295 -22.513 1.00 97.94 161 GLU A CA 1
ATOM 1281 C C . GLU A 1 161 ? 9.816 8.174 -22.089 1.00 97.94 161 GLU A C 1
ATOM 1283 O O . GLU A 1 161 ? 10.379 9.145 -21.585 1.00 97.94 161 GLU A O 1
ATOM 1288 N N . CYS A 1 162 ? 10.441 7.000 -22.256 1.00 97.00 162 CYS A N 1
ATOM 1289 C CA . CYS A 1 162 ? 11.823 6.720 -21.866 1.00 97.00 162 CYS A CA 1
ATOM 1290 C C . CYS A 1 162 ? 12.121 7.121 -20.411 1.00 97.00 162 CYS A C 1
ATOM 1292 O O . CYS A 1 162 ? 13.183 7.669 -20.108 1.00 97.00 162 CYS A O 1
ATOM 1294 N N . CYS A 1 163 ? 11.174 6.875 -19.496 1.00 98.06 163 CYS A N 1
ATOM 1295 C CA . CYS A 1 163 ? 11.351 7.206 -18.084 1.00 98.06 163 CYS A CA 1
ATOM 1296 C C . CYS A 1 163 ? 12.602 6.486 -17.540 1.00 98.06 163 CYS A C 1
ATOM 1298 O O . CYS A 1 163 ? 12.695 5.268 -17.707 1.00 98.06 163 CYS A O 1
ATOM 1300 N N . PRO A 1 164 ? 13.542 7.185 -16.875 1.00 96.44 164 PRO A N 1
ATOM 1301 C CA . PRO A 1 164 ? 14.831 6.603 -16.487 1.00 96.44 164 PRO A CA 1
ATOM 1302 C C . PRO A 1 164 ? 14.723 5.600 -15.330 1.00 96.44 164 PRO A C 1
ATOM 1304 O O . PRO A 1 164 ? 15.525 4.675 -15.237 1.00 96.44 164 PRO A O 1
ATOM 1307 N N . LEU A 1 165 ? 13.725 5.759 -14.454 1.00 97.81 165 LEU A N 1
ATOM 1308 C CA . LEU A 1 165 ? 13.464 4.866 -13.328 1.00 97.81 165 LEU A CA 1
ATOM 1309 C C . LEU A 1 165 ? 11.961 4.602 -13.224 1.00 97.81 165 LEU A C 1
ATOM 1311 O O . LEU A 1 165 ? 11.178 5.532 -13.024 1.00 97.81 165 LEU A O 1
ATOM 1315 N N . ILE A 1 166 ? 11.560 3.336 -13.349 1.00 98.50 166 ILE A N 1
ATOM 1316 C CA . ILE A 1 166 ? 10.155 2.918 -13.320 1.00 98.50 166 ILE A CA 1
ATOM 1317 C C . ILE A 1 166 ? 9.952 1.941 -12.161 1.00 98.50 166 ILE A C 1
ATOM 1319 O O . ILE A 1 166 ? 10.491 0.837 -12.160 1.00 98.50 166 ILE A O 1
ATOM 1323 N N . GLY A 1 167 ? 9.157 2.341 -11.173 1.00 98.25 167 GLY A N 1
ATOM 1324 C CA . GLY A 1 167 ? 8.738 1.472 -10.078 1.00 98.25 167 GLY A CA 1
ATOM 1325 C C . GLY A 1 167 ? 7.434 0.776 -10.432 1.00 98.25 167 GLY A C 1
ATOM 1326 O O . GLY A 1 167 ? 6.408 1.444 -10.554 1.00 98.25 167 GLY A O 1
ATOM 1327 N N . VAL A 1 168 ? 7.455 -0.548 -10.590 1.00 98.25 168 VAL A N 1
ATOM 1328 C CA . VAL A 1 168 ? 6.280 -1.321 -11.020 1.00 98.25 168 VAL A CA 1
ATOM 1329 C C . VAL A 1 168 ? 5.721 -2.155 -9.868 1.00 98.25 168 VAL A C 1
ATOM 1331 O O . VAL A 1 168 ? 6.408 -3.019 -9.329 1.00 98.25 168 VAL A O 1
ATOM 1334 N N . LEU A 1 169 ? 4.455 -1.929 -9.508 1.00 97.00 169 LEU A N 1
ATOM 1335 C CA . LEU A 1 169 ? 3.696 -2.813 -8.617 1.00 97.00 169 LEU A CA 1
ATOM 1336 C C . LEU A 1 169 ? 3.030 -3.915 -9.444 1.00 97.00 169 LEU A C 1
ATOM 1338 O O . LEU A 1 169 ? 2.297 -3.612 -10.386 1.00 97.00 169 LEU A O 1
ATOM 1342 N N . THR A 1 170 ? 3.273 -5.173 -9.089 1.00 95.81 170 THR A N 1
ATOM 1343 C CA . THR A 1 170 ? 2.864 -6.353 -9.864 1.00 95.81 170 THR A CA 1
ATOM 1344 C C . THR A 1 170 ? 1.627 -7.041 -9.278 1.00 95.81 170 THR A C 1
ATOM 1346 O O . THR A 1 170 ? 1.106 -6.659 -8.226 1.00 95.81 170 THR A O 1
ATOM 1349 N N . ASP A 1 171 ? 1.120 -8.051 -9.983 1.00 93.31 171 ASP A N 1
ATOM 1350 C CA . ASP A 1 171 ? 0.130 -8.997 -9.466 1.00 93.31 171 ASP A CA 1
ATOM 1351 C C . ASP A 1 171 ? 0.429 -10.427 -9.944 1.00 93.31 171 ASP A C 1
ATOM 1353 O O . ASP A 1 171 ? 1.521 -10.721 -10.434 1.00 93.31 171 ASP A O 1
ATOM 1357 N N . ARG A 1 172 ? -0.535 -11.335 -9.755 1.00 92.19 172 ARG A N 1
ATOM 1358 C CA . ARG A 1 172 ? -0.401 -12.757 -10.099 1.00 92.19 172 ARG A CA 1
ATOM 1359 C C . ARG A 1 172 ? -0.358 -13.024 -11.608 1.00 92.19 172 ARG A C 1
ATOM 1361 O O . ARG A 1 172 ? 0.107 -14.087 -11.999 1.00 92.19 172 ARG A O 1
ATOM 1368 N N . GLU A 1 173 ? -0.836 -12.097 -12.437 1.00 94.81 173 GLU A N 1
ATOM 1369 C CA . GLU A 1 173 ? -0.841 -12.216 -13.901 1.00 94.81 173 GLU A CA 1
ATOM 1370 C C . GLU A 1 173 ? 0.319 -11.423 -14.515 1.00 94.81 173 GLU A C 1
ATOM 1372 O O . GLU A 1 173 ? 1.104 -11.936 -15.311 1.00 94.81 173 GLU A O 1
ATOM 1377 N N . ARG A 1 174 ? 0.460 -10.160 -14.108 1.00 97.12 174 ARG A N 1
ATOM 1378 C CA . ARG A 1 174 ? 1.479 -9.201 -14.548 1.00 97.12 174 ARG A CA 1
ATOM 1379 C C . ARG A 1 174 ? 2.691 -9.316 -13.636 1.00 97.12 174 ARG A C 1
ATOM 1381 O O . ARG A 1 174 ? 3.066 -8.382 -12.926 1.00 97.12 174 ARG A O 1
ATOM 1388 N N . THR A 1 175 ? 3.254 -10.517 -13.638 1.00 97.69 175 THR A N 1
ATOM 1389 C CA . THR A 1 175 ? 4.436 -10.890 -12.862 1.00 97.69 175 THR A CA 1
ATOM 1390 C C . THR A 1 175 ? 5.696 -10.213 -13.415 1.00 97.69 175 THR A C 1
ATOM 1392 O O . THR A 1 175 ? 5.697 -9.765 -14.567 1.00 97.69 175 THR A O 1
ATOM 1395 N N . PRO A 1 176 ? 6.807 -10.181 -12.654 1.00 97.88 176 PRO A N 1
ATOM 1396 C CA . PRO A 1 176 ? 8.091 -9.713 -13.173 1.00 97.88 176 PRO A CA 1
ATOM 1397 C C . PRO A 1 176 ? 8.511 -10.389 -14.487 1.00 97.88 176 PRO A C 1
ATOM 1399 O O . PRO A 1 176 ? 8.960 -9.717 -15.411 1.00 97.88 176 PRO A O 1
ATOM 1402 N N . ALA A 1 177 ? 8.286 -11.700 -14.617 1.00 98.06 177 ALA A N 1
ATOM 1403 C CA . ALA A 1 177 ? 8.588 -12.440 -15.841 1.00 98.06 177 ALA A CA 1
ATOM 1404 C C . ALA A 1 177 ? 7.714 -12.001 -17.030 1.00 98.06 177 ALA A C 1
ATOM 1406 O O . ALA A 1 177 ? 8.218 -11.852 -18.143 1.00 98.06 177 ALA A O 1
ATOM 1407 N N . ALA A 1 178 ? 6.418 -11.755 -16.803 1.00 98.25 178 ALA A N 1
ATOM 1408 C CA . ALA A 1 178 ? 5.516 -11.248 -17.838 1.00 98.25 178 ALA A CA 1
ATOM 1409 C C . ALA A 1 178 ? 5.899 -9.828 -18.288 1.00 98.25 178 ALA A C 1
ATOM 1411 O O . ALA A 1 178 ? 5.843 -9.524 -19.479 1.00 98.25 178 ALA A O 1
ATOM 1412 N N . ILE A 1 179 ? 6.331 -8.978 -17.350 1.00 98.38 179 ILE A N 1
ATOM 1413 C CA . ILE A 1 179 ? 6.852 -7.635 -17.637 1.00 98.38 179 ILE A CA 1
ATOM 1414 C C . ILE A 1 179 ? 8.109 -7.726 -18.506 1.00 98.38 179 ILE A C 1
ATOM 1416 O O . ILE A 1 179 ? 8.144 -7.120 -19.573 1.00 98.38 179 ILE A O 1
ATOM 1420 N N . ALA A 1 180 ? 9.104 -8.517 -18.094 1.00 98.12 180 ALA A N 1
ATOM 1421 C CA . ALA A 1 180 ? 10.347 -8.679 -18.845 1.00 98.12 180 ALA A CA 1
ATOM 1422 C C . ALA A 1 180 ? 10.093 -9.226 -20.258 1.00 98.12 180 ALA A C 1
ATOM 1424 O O . ALA A 1 180 ? 10.643 -8.712 -21.229 1.00 98.12 180 ALA A O 1
ATOM 1425 N N . ARG A 1 181 ? 9.208 -10.227 -20.391 1.00 98.19 181 ARG A N 1
ATOM 1426 C CA . ARG A 1 181 ? 8.788 -10.755 -21.697 1.00 98.19 181 ARG A CA 1
ATOM 1427 C C . ARG A 1 181 ? 8.192 -9.659 -22.572 1.00 98.19 181 ARG A C 1
ATOM 1429 O O . ARG A 1 181 ? 8.663 -9.468 -23.684 1.00 98.19 181 ARG A O 1
ATOM 1436 N N . ARG A 1 182 ? 7.223 -8.906 -22.046 1.00 97.75 182 ARG A N 1
ATOM 1437 C CA . ARG A 1 182 ? 6.588 -7.801 -22.770 1.00 97.75 182 ARG A CA 1
ATOM 1438 C C . ARG A 1 182 ? 7.607 -6.753 -23.215 1.00 97.75 182 ARG A C 1
ATOM 1440 O O . ARG A 1 182 ? 7.539 -6.299 -24.348 1.00 97.75 182 ARG A O 1
ATOM 1447 N N . MET A 1 183 ? 8.537 -6.370 -22.340 1.00 98.06 183 MET A N 1
ATOM 1448 C CA . MET A 1 183 ? 9.590 -5.408 -22.677 1.00 98.06 183 MET A CA 1
ATOM 1449 C C . MET A 1 183 ? 10.430 -5.901 -23.858 1.00 98.06 183 MET A C 1
ATOM 1451 O O . MET A 1 183 ? 10.603 -5.159 -24.821 1.00 98.06 183 MET A O 1
ATOM 1455 N N . MET A 1 184 ? 10.858 -7.166 -23.839 1.00 97.88 184 MET A N 1
ATOM 1456 C CA . MET A 1 184 ? 11.595 -7.770 -24.953 1.00 97.88 184 MET A CA 1
ATOM 1457 C C . MET A 1 184 ? 10.766 -7.848 -26.242 1.00 97.88 184 MET A C 1
ATOM 1459 O O . MET A 1 184 ? 11.288 -7.535 -27.308 1.00 97.88 184 MET A O 1
ATOM 1463 N N . ASP A 1 185 ? 9.480 -8.204 -26.159 1.00 97.75 185 ASP A N 1
ATOM 1464 C CA . ASP A 1 185 ? 8.592 -8.312 -27.328 1.00 97.75 185 ASP A CA 1
ATOM 1465 C C . ASP A 1 185 ? 8.423 -6.967 -28.065 1.00 97.75 185 ASP A C 1
ATOM 1467 O O . ASP A 1 185 ? 8.194 -6.948 -29.274 1.00 97.75 185 ASP A O 1
ATOM 1471 N N . PHE A 1 186 ? 8.566 -5.841 -27.355 1.00 97.00 186 PHE A N 1
ATOM 1472 C CA . PHE A 1 186 ? 8.525 -4.485 -27.919 1.00 97.00 186 PHE A CA 1
ATOM 1473 C C . PHE A 1 186 ? 9.911 -3.839 -28.107 1.00 97.00 186 PHE A C 1
ATOM 1475 O O . PHE A 1 186 ? 9.986 -2.662 -28.451 1.00 97.00 186 PHE A O 1
ATOM 1482 N N . GLY A 1 187 ? 11.003 -4.590 -27.918 1.00 97.56 187 GLY A N 1
ATOM 1483 C CA . GLY A 1 187 ? 12.369 -4.118 -28.176 1.00 97.56 187 GLY A CA 1
ATOM 1484 C C . GLY A 1 187 ? 12.979 -3.226 -27.088 1.00 97.56 187 GLY A C 1
ATOM 1485 O O . GLY A 1 187 ? 13.931 -2.505 -27.366 1.00 97.56 187 GLY A O 1
ATOM 1486 N N . TYR A 1 188 ? 12.459 -3.259 -25.859 1.00 97.56 188 TYR A N 1
ATOM 1487 C CA . TYR A 1 188 ? 13.037 -2.552 -24.711 1.00 97.56 188 TYR A CA 1
ATOM 1488 C C . TYR A 1 188 ? 14.104 -3.410 -24.016 1.00 97.56 188 TYR A C 1
ATOM 1490 O O . TYR A 1 188 ? 13.841 -4.043 -22.992 1.00 97.56 188 TYR A O 1
ATOM 1498 N N . ASP A 1 189 ? 15.315 -3.427 -24.573 1.00 95.88 189 ASP A N 1
ATOM 1499 C CA . ASP A 1 189 ? 16.499 -4.116 -24.029 1.00 95.88 189 ASP A CA 1
ATOM 1500 C C . ASP A 1 189 ? 17.475 -3.176 -23.289 1.00 95.88 189 ASP A C 1
ATOM 1502 O O . ASP A 1 189 ? 18.492 -3.605 -22.746 1.00 95.88 189 ASP A O 1
ATOM 1506 N N . ASN A 1 190 ? 17.130 -1.891 -23.203 1.00 96.38 190 ASN A N 1
ATOM 1507 C CA . ASN A 1 190 ? 17.939 -0.813 -22.637 1.00 96.38 190 ASN A CA 1
ATOM 1508 C C . ASN A 1 190 ? 17.683 -0.545 -21.138 1.00 96.38 190 ASN A C 1
ATOM 1510 O O . ASN A 1 190 ? 18.160 0.455 -20.600 1.00 96.38 190 ASN A O 1
ATOM 1514 N N . TYR A 1 191 ? 16.921 -1.411 -20.467 1.00 97.38 191 TYR A N 1
ATOM 1515 C CA . TYR A 1 191 ? 16.560 -1.289 -19.054 1.00 97.38 191 TYR A CA 1
ATOM 1516 C C . TYR A 1 191 ? 17.144 -2.434 -18.223 1.00 97.38 191 TYR A C 1
ATOM 1518 O O . TYR A 1 191 ? 17.061 -3.600 -18.602 1.00 97.38 191 TYR A O 1
ATOM 1526 N N . LEU A 1 192 ? 17.650 -2.111 -17.030 1.00 96.31 192 LEU A N 1
ATOM 1527 C CA . LEU A 1 192 ? 17.987 -3.103 -16.010 1.00 96.31 192 LEU A CA 1
ATOM 1528 C C . LEU A 1 192 ? 16.784 -3.325 -15.085 1.00 96.31 192 LEU A C 1
ATOM 1530 O O . LEU A 1 192 ? 16.344 -2.402 -14.399 1.00 96.31 192 LEU A O 1
ATOM 1534 N N . MET A 1 193 ? 16.275 -4.557 -15.024 1.00 97.19 193 MET A N 1
ATOM 1535 C CA . MET A 1 193 ? 15.187 -4.926 -14.115 1.00 97.19 193 MET A CA 1
ATOM 1536 C C . MET A 1 193 ? 15.735 -5.546 -12.826 1.00 97.19 193 MET A C 1
ATOM 1538 O O . MET A 1 193 ? 16.463 -6.533 -12.863 1.00 97.19 193 MET A O 1
ATOM 1542 N N . THR A 1 194 ? 15.340 -4.995 -11.677 1.00 97.12 194 THR A N 1
ATOM 1543 C CA . THR A 1 194 ? 15.581 -5.586 -10.350 1.00 97.12 194 THR A CA 1
ATOM 1544 C C . THR A 1 194 ? 14.251 -6.025 -9.747 1.00 97.12 194 THR A C 1
ATOM 1546 O O . THR A 1 194 ? 13.283 -5.265 -9.770 1.00 97.12 194 THR A O 1
ATOM 1549 N N . VAL A 1 195 ? 14.199 -7.239 -9.197 1.00 97.06 195 VAL A N 1
ATOM 1550 C CA . VAL A 1 195 ? 12.996 -7.800 -8.569 1.00 97.06 195 VAL A CA 1
ATOM 1551 C C . VAL A 1 195 ? 13.213 -7.914 -7.067 1.00 97.06 195 VAL A C 1
ATOM 1553 O O . VAL A 1 195 ? 14.202 -8.485 -6.617 1.00 97.06 195 VAL A O 1
ATOM 1556 N N . GLY A 1 196 ? 12.279 -7.359 -6.297 1.00 94.31 196 GLY A N 1
ATOM 1557 C CA . GLY A 1 196 ? 12.241 -7.484 -4.847 1.00 94.31 196 GLY A CA 1
ATOM 1558 C C . GLY A 1 196 ? 11.108 -8.402 -4.409 1.00 94.31 196 GLY A C 1
ATOM 1559 O O . GLY A 1 196 ? 9.948 -8.122 -4.703 1.00 94.31 196 GLY A O 1
ATOM 1560 N N . GLU A 1 197 ? 11.435 -9.455 -3.670 1.00 92.69 197 GLU A N 1
ATOM 1561 C CA . GLU A 1 197 ? 10.470 -10.378 -3.067 1.00 92.69 197 GLU A CA 1
ATOM 1562 C C . GLU A 1 197 ? 10.659 -10.402 -1.549 1.00 92.69 197 GLU A C 1
ATOM 1564 O O . GLU A 1 197 ? 11.766 -10.178 -1.057 1.00 92.69 197 GLU A O 1
ATOM 1569 N N . ASN A 1 198 ? 9.578 -10.652 -0.803 1.00 89.38 198 ASN A N 1
ATOM 1570 C CA . ASN A 1 198 ? 9.589 -10.706 0.666 1.00 89.38 198 ASN A CA 1
ATOM 1571 C C . ASN A 1 198 ? 10.257 -9.473 1.313 1.00 89.38 198 ASN A C 1
ATOM 1573 O O . ASN A 1 198 ? 11.076 -9.586 2.225 1.00 89.38 198 ASN A O 1
ATOM 1577 N N . LEU A 1 199 ? 9.950 -8.280 0.791 1.00 87.62 199 LEU A N 1
ATOM 1578 C CA . LEU A 1 199 ? 10.706 -7.052 1.056 1.00 87.62 199 LEU A CA 1
ATOM 1579 C C . LEU A 1 199 ? 10.617 -6.542 2.500 1.00 87.62 199 LEU A C 1
ATOM 1581 O O . LEU A 1 199 ? 11.443 -5.742 2.919 1.00 87.62 199 LEU A O 1
ATOM 1585 N N . GLY A 1 200 ? 9.624 -6.972 3.265 1.00 78.75 200 GLY A N 1
ATOM 1586 C CA . GLY A 1 200 ? 9.472 -6.655 4.682 1.00 78.75 200 GLY A CA 1
ATOM 1587 C C . GLY A 1 200 ? 10.188 -7.614 5.626 1.00 78.75 200 GLY A C 1
ATOM 1588 O O . GLY A 1 200 ? 10.261 -7.310 6.813 1.00 78.75 200 GLY A O 1
ATOM 1589 N N . ASN A 1 201 ? 10.721 -8.733 5.134 1.00 75.31 201 ASN A N 1
ATOM 1590 C CA . ASN A 1 201 ? 11.494 -9.675 5.940 1.00 75.31 201 ASN A CA 1
ATOM 1591 C C . ASN A 1 201 ? 12.982 -9.292 5.922 1.00 75.31 201 ASN A C 1
ATOM 1593 O O . ASN A 1 201 ? 13.477 -8.818 4.896 1.00 75.31 201 ASN A O 1
ATOM 1597 N N . ALA A 1 202 ? 13.650 -9.433 7.071 1.00 58.22 202 ALA A N 1
ATOM 1598 C CA . ALA A 1 202 ? 15.083 -9.168 7.237 1.00 58.22 202 ALA A CA 1
ATOM 1599 C C . ALA A 1 202 ? 15.943 -10.251 6.575 1.00 58.22 202 ALA A C 1
ATOM 1601 O O . ALA A 1 202 ? 15.516 -11.429 6.604 1.00 58.22 202 ALA A O 1
#

Foldseek 3Di:
DDDDDDDDDDDDDDDDPDDPFAEAEEEEADALDLADDDDPVVLVVQAVDAAEEEAPSQCNSCVVSHDPNHDYQYCDPPNVVSVVVVVVDRYYYYYYWYFFCPPPHCVVVCCVVPVPHHYHYHGHHHPQNLVCVVVVHDCPQEQEDEPAVHDCVSVVVCVVVVRVHYHYHADPVRDPVVVVVVCVVVPNPPDDDDDDDSSNYD

Sequence (202 aa):
MEQSMISGEMRPAVSPMGSAGDREFVIIGLTDNRSPWFPPEVVSEIKSSRVFSGGRRHHEIVAAMLPQDAEWIDITVPIDAVFGVYENYRERIVVFASGDPLFFGFANTVRRKLPFVPIRLYPAFNSLQTLAHRMVIPYHDMRVVSLTGRPWHGLDRALIECCPLIGVLTDRERTPAAIARRMMDFGYDNYLMTVGENLGNA